Protein AF-A0A3D6EVA1-F1 (afdb_monomer_lite)

pLDDT: mean 91.83, std 7.87, range [43.28, 98.38]

Radius of gyration: 26.98 Å; chains: 1; bounding box: 69×48×62 Å

Sequence (228 aa):
MPATLTPWKIWVDTGGTFTDCIALTPAGEIRRLKILSSSVIKAEVKSVLPGNCLLVAATLHASADIFKNFSLRLAGEEMPLLIESTDPGKGLIYLQSKIPKQIKAGSRIEITSNEEVPVLAARLLTETALDKKFPPIEMKLGSTRGTNALLERKGAATALIITKGFKDLLRIGTQQRPDLFALHIIKEEPLYEAVVEVEERTDANGHVLTPLSQNSLPDLVKKIKAAR

Foldseek 3Di:
DPPPQDFKEKEWEQDDQKIWIWIQHSVRDIDTDIGGQVQKDKWFFQFQDPQQKTATDDQPLAQDWQQAQWWKDFVPDDDTWGWHTDRNVRRMTHTPDHDDPVRGGGTMMITHPPDGNVVSVQCSRQVHHPPDDHTGYDYDYHYCPVVCCVVVLVDDAAEAEEAPPCQCVVVCPPVDDPPPPDPDDDGDDDSHQYYDHFHWDADPVRRTPGDGDPVCVVVVVVRRVVSD

Secondary structure (DSSP, 8-state):
----PPPEEEEEEEETTEEEEEEE-TTS-EEEEEEETTS-EEEEEEEEETTTEEEESS--S-SS---TT-EEEETT---PEEEEEEETTTTEEEESSPPPTT--TT-EEEEE-SS-HHHHHHHHHTT--TTSPPPPEEEEEEESHHHHHHHTT-S---EEEEETT-TTHHHHTT---SSSS-SSPPPPPPS-SEEEEE--EE-TTS-EEEPPPGGGHHHHHHHHHHT-

Structure (mmCIF, N/CA/C/O backbone):
data_AF-A0A3D6EVA1-F1
#
_entry.id   AF-A0A3D6EVA1-F1
#
loop_
_atom_site.group_PDB
_atom_site.id
_atom_site.type_symbol
_atom_site.label_atom_id
_atom_site.label_alt_id
_atom_site.label_comp_id
_atom_site.label_asym_id
_atom_site.label_entity_id
_atom_site.label_seq_id
_atom_site.pdbx_PDB_ins_code
_atom_site.Cartn_x
_atom_site.Cartn_y
_atom_site.Cartn_z
_atom_site.occupancy
_atom_site.B_iso_or_equiv
_atom_site.auth_seq_id
_atom_site.auth_comp_id
_atom_site.auth_asym_id
_atom_site.auth_atom_id
_atom_site.pdbx_PDB_model_num
ATOM 1 N N . MET A 1 1 ? -17.281 20.949 -29.207 1.00 43.28 1 MET A N 1
ATOM 2 C CA . MET A 1 1 ? -17.088 20.406 -27.844 1.00 43.28 1 MET A CA 1
ATOM 3 C C . MET A 1 1 ? -15.845 19.533 -27.882 1.00 43.28 1 MET A C 1
ATOM 5 O O . MET A 1 1 ? -15.771 18.736 -28.811 1.00 43.28 1 MET A O 1
ATOM 9 N N . PRO A 1 2 ? -14.842 19.700 -27.001 1.00 45.22 2 PRO A N 1
ATOM 10 C CA . PRO A 1 2 ? -13.701 18.794 -27.013 1.00 45.22 2 PRO A CA 1
ATOM 11 C C . PRO A 1 2 ? -14.210 17.403 -26.629 1.00 45.22 2 PRO A C 1
ATOM 13 O O . PRO A 1 2 ? -14.963 17.272 -25.663 1.00 45.22 2 PRO A O 1
ATOM 16 N N . ALA A 1 3 ? -13.863 16.387 -27.420 1.00 55.91 3 ALA A N 1
ATOM 17 C CA . ALA A 1 3 ? -14.170 15.004 -27.090 1.00 55.91 3 ALA A CA 1
ATOM 18 C C . ALA A 1 3 ? -13.633 14.734 -25.680 1.00 55.91 3 ALA A C 1
ATOM 20 O O . ALA A 1 3 ? -12.445 14.930 -25.422 1.00 55.91 3 ALA A O 1
ATOM 21 N N . THR A 1 4 ? -14.510 14.359 -24.751 1.00 59.47 4 THR A N 1
ATOM 22 C CA . THR A 1 4 ? -14.104 13.937 -23.412 1.00 59.47 4 THR A CA 1
ATOM 23 C C . THR A 1 4 ? -13.196 12.729 -23.582 1.00 59.47 4 THR A C 1
ATOM 25 O O . THR A 1 4 ? -13.665 11.641 -23.913 1.00 59.47 4 THR A O 1
ATOM 28 N N . LEU A 1 5 ? -11.887 12.947 -23.444 1.00 71.94 5 LEU A N 1
ATOM 29 C CA . LEU A 1 5 ? -10.885 11.892 -23.504 1.00 71.94 5 LEU A CA 1
ATOM 30 C C . LEU A 1 5 ? -11.268 10.831 -22.475 1.00 71.94 5 LEU A C 1
ATOM 32 O O . LEU A 1 5 ? -11.398 11.130 -21.287 1.00 71.94 5 LEU A O 1
ATOM 36 N N . THR A 1 6 ? -11.486 9.607 -22.950 1.00 88.38 6 THR A N 1
ATOM 37 C CA . THR A 1 6 ? -11.770 8.475 -22.068 1.00 88.38 6 THR A CA 1
ATOM 38 C C . THR A 1 6 ? -10.565 8.305 -21.140 1.00 88.38 6 THR A C 1
ATOM 40 O O . THR A 1 6 ? -9.443 8.212 -21.643 1.00 88.38 6 THR A O 1
ATOM 43 N N . PRO A 1 7 ? -10.739 8.333 -19.807 1.00 95.62 7 PRO A N 1
ATOM 44 C CA . PRO A 1 7 ? -9.616 8.199 -18.892 1.00 95.62 7 PRO A CA 1
ATOM 45 C C . PRO A 1 7 ? -9.036 6.785 -18.963 1.00 95.62 7 PRO A C 1
ATOM 47 O O . PRO A 1 7 ? -9.713 5.830 -19.352 1.00 95.62 7 PRO A O 1
ATOM 50 N N . TRP A 1 8 ? -7.791 6.643 -18.521 1.00 97.81 8 TRP A N 1
ATOM 51 C CA . TRP A 1 8 ? -7.249 5.335 -18.174 1.00 97.81 8 TRP A CA 1
ATOM 52 C C . TRP A 1 8 ? -8.095 4.713 -17.068 1.00 97.81 8 TRP A C 1
ATOM 54 O O . TRP A 1 8 ? -8.448 5.400 -16.112 1.00 97.81 8 TRP A O 1
ATOM 64 N N . LYS A 1 9 ? -8.378 3.414 -17.152 1.00 98.31 9 LYS A N 1
ATOM 65 C CA . LYS A 1 9 ? -8.985 2.670 -16.039 1.00 98.31 9 LYS A CA 1
ATOM 66 C C . LYS A 1 9 ? -7.964 1.699 -15.495 1.00 98.31 9 LYS A C 1
ATOM 68 O O . LYS A 1 9 ? -7.491 0.861 -16.253 1.00 98.31 9 LYS A O 1
ATOM 73 N N . ILE A 1 10 ? -7.603 1.821 -14.223 1.00 98.38 10 ILE A N 1
ATOM 74 C CA . ILE A 1 10 ? -6.559 1.005 -13.598 1.00 98.38 10 ILE A CA 1
ATOM 75 C C . ILE A 1 10 ? -7.149 0.271 -12.397 1.00 98.38 10 ILE A C 1
ATOM 77 O O . ILE A 1 10 ? -7.699 0.887 -11.487 1.00 98.38 10 ILE A O 1
ATOM 81 N N . TRP A 1 11 ? -7.005 -1.048 -12.381 1.00 98.31 11 TRP A N 1
ATOM 82 C CA . TRP A 1 11 ? -7.335 -1.905 -11.249 1.00 98.31 11 TRP A CA 1
ATOM 83 C C . TRP A 1 11 ? -6.044 -2.447 -10.657 1.00 98.31 11 TRP A C 1
ATOM 85 O O . TRP A 1 11 ? -5.225 -3.010 -11.384 1.00 98.31 11 TRP A O 1
ATOM 95 N N . VAL A 1 12 ? -5.871 -2.258 -9.354 1.00 97.69 12 VAL A N 1
ATOM 96 C CA . VAL A 1 12 ? -4.689 -2.679 -8.601 1.00 97.69 12 VAL A CA 1
ATOM 97 C C . VAL A 1 12 ? -5.139 -3.572 -7.458 1.00 97.69 12 VAL A C 1
ATOM 99 O O . VAL A 1 12 ? -6.025 -3.182 -6.700 1.00 97.69 12 VAL A O 1
ATOM 102 N N . ASP A 1 13 ? -4.513 -4.734 -7.319 1.00 96.38 13 ASP A N 1
ATOM 103 C CA . ASP A 1 13 ? -4.650 -5.605 -6.156 1.00 96.38 13 ASP A CA 1
ATOM 104 C C . ASP A 1 13 ? -3.288 -5.774 -5.479 1.00 96.38 13 ASP A C 1
ATOM 106 O O . ASP A 1 13 ? -2.369 -6.398 -6.017 1.00 96.38 13 ASP A O 1
ATOM 110 N N . THR A 1 14 ? -3.134 -5.153 -4.311 1.00 93.50 14 THR A N 1
ATOM 111 C CA . THR A 1 14 ? -1.908 -5.200 -3.511 1.00 93.50 14 THR A CA 1
ATOM 112 C C . THR A 1 14 ? -2.081 -6.175 -2.348 1.00 93.50 14 THR A C 1
ATOM 114 O O . THR A 1 14 ? -2.656 -5.821 -1.310 1.00 93.50 14 THR A O 1
ATOM 117 N N . GLY A 1 15 ? -1.505 -7.372 -2.483 1.00 84.56 15 GLY A N 1
ATOM 118 C CA . GLY A 1 15 ? -1.488 -8.410 -1.451 1.00 84.56 15 GLY A CA 1
ATOM 119 C C . GLY A 1 15 ? -0.247 -9.301 -1.544 1.00 84.56 15 GLY A C 1
ATOM 120 O O . GLY A 1 15 ? 0.268 -9.574 -2.621 1.00 84.56 15 GLY A O 1
ATOM 121 N N . GLY A 1 16 ? 0.275 -9.759 -0.405 1.00 86.62 16 GLY A N 1
ATOM 122 C CA . GLY A 1 16 ? 1.466 -10.620 -0.380 1.00 86.62 16 GLY A CA 1
ATOM 123 C C . GLY A 1 16 ? 2.699 -9.988 -1.053 1.00 86.62 16 GLY A C 1
ATOM 124 O O . GLY A 1 16 ? 2.953 -8.791 -0.926 1.00 86.62 16 GLY A O 1
ATOM 125 N N . THR A 1 17 ? 3.492 -10.801 -1.755 1.00 90.88 17 THR A N 1
ATOM 126 C CA . THR A 1 17 ? 4.777 -10.389 -2.356 1.00 90.88 17 THR A CA 1
ATOM 127 C C . THR A 1 17 ? 4.632 -9.545 -3.627 1.00 90.88 17 THR A C 1
ATOM 129 O O . THR A 1 17 ? 5.519 -8.743 -3.927 1.00 90.88 17 THR A O 1
ATOM 132 N N . PHE A 1 18 ? 3.540 -9.707 -4.376 1.00 94.06 18 PHE A N 1
ATOM 133 C CA . PHE A 1 18 ? 3.343 -9.068 -5.677 1.00 94.06 18 PHE A CA 1
ATOM 134 C C . PHE A 1 18 ? 2.054 -8.258 -5.714 1.00 94.06 18 PHE A C 1
ATOM 136 O O . PHE A 1 18 ? 1.062 -8.620 -5.101 1.00 94.06 18 PHE A O 1
ATOM 143 N N . THR A 1 19 ? 2.073 -7.176 -6.475 1.00 95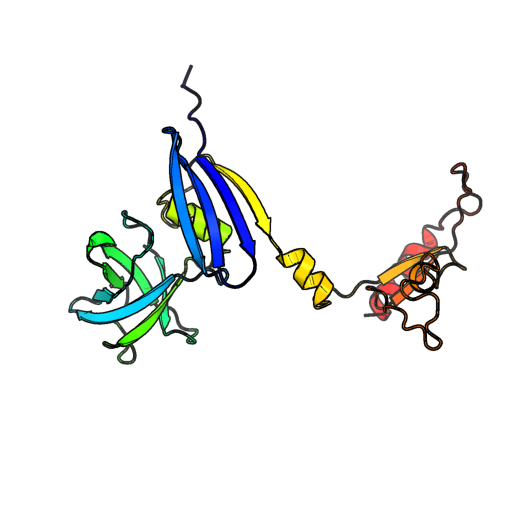.62 19 THR A N 1
ATOM 144 C CA . THR A 1 19 ? 0.894 -6.388 -6.805 1.00 95.62 19 THR A CA 1
ATOM 145 C C . THR A 1 19 ? 0.517 -6.672 -8.250 1.00 95.62 19 THR A C 1
ATOM 147 O O . THR A 1 19 ? 1.351 -6.540 -9.154 1.00 95.62 19 THR A O 1
ATOM 150 N N . ASP A 1 20 ? -0.729 -7.088 -8.447 1.00 96.62 20 ASP A N 1
ATOM 151 C CA . ASP A 1 20 ? -1.306 -7.383 -9.750 1.00 96.62 20 ASP A CA 1
ATOM 152 C C . ASP A 1 20 ? -2.085 -6.169 -10.253 1.00 96.62 20 ASP A C 1
ATOM 154 O O . ASP A 1 20 ? -2.927 -5.608 -9.551 1.00 96.62 20 ASP A O 1
ATOM 158 N N . CYS A 1 21 ? -1.797 -5.757 -11.485 1.00 97.44 21 CYS A N 1
ATOM 159 C CA . CYS A 1 21 ? -2.394 -4.578 -12.087 1.00 97.44 21 CYS A CA 1
ATOM 160 C C . CYS A 1 21 ? -2.927 -4.885 -13.485 1.00 97.44 21 CYS A C 1
ATOM 162 O O . CYS A 1 21 ? -2.250 -5.492 -14.323 1.00 97.44 21 CYS A O 1
ATOM 164 N N . ILE A 1 22 ? -4.126 -4.385 -13.765 1.00 97.88 22 ILE A N 1
ATOM 165 C CA . ILE A 1 22 ? -4.736 -4.384 -15.094 1.00 97.88 22 ILE A CA 1
ATOM 166 C C . ILE A 1 22 ? -5.108 -2.944 -15.422 1.00 97.88 22 ILE A C 1
ATOM 168 O O . ILE A 1 22 ? -5.679 -2.246 -14.587 1.00 97.88 22 ILE A O 1
ATOM 172 N N . ALA A 1 23 ? -4.807 -2.502 -16.638 1.00 97.88 23 ALA A N 1
ATOM 173 C CA . ALA A 1 23 ? -5.235 -1.208 -17.138 1.00 97.88 23 ALA A CA 1
ATOM 174 C C . ALA A 1 23 ? -5.961 -1.335 -18.474 1.00 97.88 23 ALA A C 1
ATOM 176 O O . ALA A 1 23 ? -5.555 -2.119 -19.329 1.00 97.88 23 ALA A O 1
ATOM 177 N N . LEU A 1 24 ? -6.998 -0.524 -18.657 1.00 98.06 24 LEU A N 1
ATOM 178 C CA . LEU A 1 24 ? -7.597 -0.229 -19.951 1.00 98.06 24 LEU A CA 1
ATOM 179 C C . LEU A 1 24 ? -7.102 1.150 -20.397 1.00 98.06 24 LEU A C 1
ATOM 181 O O . LEU A 1 24 ? -7.298 2.140 -19.684 1.00 98.06 24 LEU A O 1
ATOM 185 N N . THR A 1 25 ? -6.446 1.211 -21.554 1.00 96.56 25 THR A N 1
ATOM 186 C CA . THR A 1 25 ? -5.985 2.473 -22.138 1.00 96.56 25 THR A CA 1
ATOM 187 C C . THR A 1 25 ? -7.177 3.288 -22.664 1.00 96.56 25 THR A C 1
ATOM 189 O O . THR A 1 25 ? -8.234 2.721 -22.956 1.00 96.56 25 THR A O 1
ATOM 192 N N . PRO A 1 26 ? -7.020 4.606 -22.880 1.00 95.31 26 PRO A N 1
ATOM 193 C CA . PRO A 1 26 ? -8.017 5.429 -23.571 1.00 95.31 26 PRO A CA 1
ATOM 194 C C . PRO A 1 26 ? -8.398 4.917 -24.968 1.00 95.31 26 PRO A C 1
ATOM 196 O O . PRO A 1 26 ? -9.491 5.209 -25.445 1.00 95.31 26 PRO A O 1
ATOM 199 N N . ALA A 1 27 ? -7.506 4.159 -25.618 1.00 94.31 27 ALA A N 1
ATOM 200 C CA . ALA A 1 27 ? -7.732 3.540 -26.923 1.00 94.31 27 ALA A CA 1
ATOM 201 C C . ALA A 1 27 ? -8.459 2.180 -26.838 1.00 94.31 27 ALA A C 1
ATOM 203 O O . ALA A 1 27 ? -8.738 1.573 -27.867 1.00 94.31 27 ALA A O 1
ATOM 204 N N . GLY A 1 28 ? -8.776 1.696 -25.630 1.00 94.44 28 GLY A N 1
ATOM 205 C CA . GLY A 1 28 ? -9.466 0.422 -25.410 1.00 94.44 28 GLY A CA 1
ATOM 206 C C . GLY A 1 28 ? -8.548 -0.803 -25.342 1.00 94.44 28 GLY A C 1
ATOM 207 O O . GLY A 1 28 ? -9.038 -1.930 -25.321 1.00 94.44 28 GLY A O 1
ATOM 208 N N . GLU A 1 29 ? -7.230 -0.613 -25.279 1.00 96.38 29 GLU A N 1
ATOM 209 C CA . GLU A 1 29 ? -6.266 -1.711 -25.159 1.00 96.38 29 GLU A CA 1
ATOM 210 C C . GLU A 1 29 ? -6.088 -2.141 -23.701 1.00 96.38 29 GLU A C 1
ATOM 212 O O . GLU A 1 29 ? -6.107 -1.312 -22.791 1.00 96.38 29 GLU A O 1
ATOM 217 N N . ILE A 1 30 ? -5.854 -3.434 -23.466 1.00 97.25 30 ILE A N 1
ATOM 218 C CA . ILE A 1 30 ? -5.575 -3.955 -22.124 1.00 97.25 30 ILE A CA 1
ATOM 219 C C . ILE A 1 30 ? -4.064 -4.056 -21.913 1.00 97.25 30 ILE A C 1
ATOM 221 O O . ILE A 1 30 ? -3.375 -4.769 -22.641 1.00 97.25 30 ILE A O 1
ATOM 225 N N . ARG A 1 31 ? -3.560 -3.416 -20.855 1.00 96.75 31 ARG A N 1
ATOM 226 C CA . ARG A 1 31 ? -2.196 -3.595 -20.340 1.00 96.75 31 ARG A CA 1
ATOM 227 C C . ARG A 1 31 ? -2.237 -4.356 -19.018 1.00 96.75 31 ARG A C 1
ATOM 229 O O . ARG A 1 31 ? -3.138 -4.161 -18.205 1.00 96.75 31 ARG A O 1
ATOM 236 N N . ARG A 1 32 ? -1.261 -5.236 -18.801 1.00 96.44 32 ARG A N 1
ATOM 237 C CA . ARG A 1 32 ? -1.111 -6.012 -17.563 1.00 96.44 32 ARG A CA 1
ATOM 238 C C . ARG A 1 32 ? 0.274 -5.783 -16.996 1.00 96.44 32 ARG A C 1
ATOM 240 O O . ARG A 1 32 ? 1.245 -5.730 -17.746 1.00 96.44 32 ARG A O 1
ATOM 247 N N . LEU A 1 33 ? 0.353 -5.677 -15.680 1.00 96.12 33 LEU A N 1
ATOM 248 C CA . LEU A 1 33 ? 1.601 -5.464 -14.972 1.00 96.12 33 LEU A CA 1
ATOM 249 C C . LEU A 1 33 ? 1.569 -6.244 -13.660 1.00 96.12 33 LEU A C 1
ATOM 251 O O . LEU A 1 33 ? 0.591 -6.176 -12.924 1.00 96.12 33 LEU A O 1
ATOM 255 N N . LYS A 1 34 ? 2.649 -6.968 -13.371 1.00 94.56 34 LYS A N 1
ATOM 256 C CA . LYS A 1 34 ? 2.879 -7.613 -12.078 1.00 94.56 34 LYS A CA 1
ATOM 257 C C . LYS A 1 34 ? 4.214 -7.119 -11.546 1.00 94.56 34 LYS A C 1
ATOM 259 O O . LYS A 1 34 ? 5.236 -7.319 -12.199 1.00 94.56 34 LYS A O 1
ATOM 264 N N . ILE A 1 35 ? 4.195 -6.452 -10.398 1.00 94.69 35 ILE A N 1
ATOM 265 C CA . ILE A 1 35 ? 5.386 -5.860 -9.765 1.00 94.69 35 ILE A CA 1
ATOM 266 C C . ILE A 1 35 ? 5.460 -6.246 -8.292 1.00 94.69 35 ILE A C 1
ATOM 268 O O . ILE A 1 35 ? 4.510 -6.788 -7.739 1.00 94.69 35 ILE A O 1
ATOM 272 N N . LEU A 1 36 ? 6.600 -6.006 -7.646 1.00 94.81 36 LEU A N 1
ATOM 273 C CA . LEU A 1 36 ? 6.764 -6.300 -6.223 1.00 94.81 36 LEU A CA 1
ATOM 274 C C . LEU A 1 36 ? 5.950 -5.326 -5.367 1.00 94.81 36 LEU A C 1
ATOM 276 O O . LEU A 1 36 ? 6.039 -4.113 -5.552 1.00 94.81 36 LEU A O 1
ATOM 280 N N . SER A 1 37 ? 5.243 -5.850 -4.363 1.00 94.62 37 SER A N 1
ATOM 281 C CA . SER A 1 37 ? 4.473 -5.043 -3.401 1.00 94.62 37 SER A CA 1
ATOM 282 C C . SER A 1 37 ? 5.347 -4.103 -2.564 1.00 94.62 37 SER A C 1
ATOM 284 O O . SER A 1 37 ? 4.847 -3.139 -1.997 1.00 94.62 37 SER A O 1
ATOM 286 N N . SER A 1 38 ? 6.661 -4.342 -2.521 1.00 93.81 38 SER A N 1
ATOM 287 C CA . SER A 1 38 ? 7.650 -3.470 -1.878 1.00 93.81 38 SER A CA 1
ATOM 288 C C . SER A 1 38 ? 8.004 -2.214 -2.692 1.00 93.81 38 SER A C 1
ATOM 290 O O . SER A 1 38 ? 8.930 -1.505 -2.317 1.00 93.81 38 SER A O 1
ATOM 292 N N . SER A 1 39 ? 7.310 -1.948 -3.805 1.00 95.19 39 SER A N 1
ATOM 293 C CA . SER A 1 39 ? 7.506 -0.766 -4.662 1.00 95.19 39 SER A CA 1
ATOM 294 C C . SER A 1 39 ? 8.942 -0.584 -5.181 1.00 95.19 39 SER A C 1
ATOM 296 O O . SER A 1 39 ? 9.499 0.516 -5.234 1.00 95.19 39 SER A O 1
ATOM 298 N N . VAL A 1 40 ? 9.566 -1.699 -5.568 1.00 94.38 40 VAL A N 1
ATOM 299 C CA . VAL A 1 40 ? 10.887 -1.718 -6.209 1.00 94.38 40 VAL A CA 1
ATOM 300 C C . VAL A 1 40 ? 10.857 -2.590 -7.458 1.00 94.38 40 VAL A C 1
ATOM 30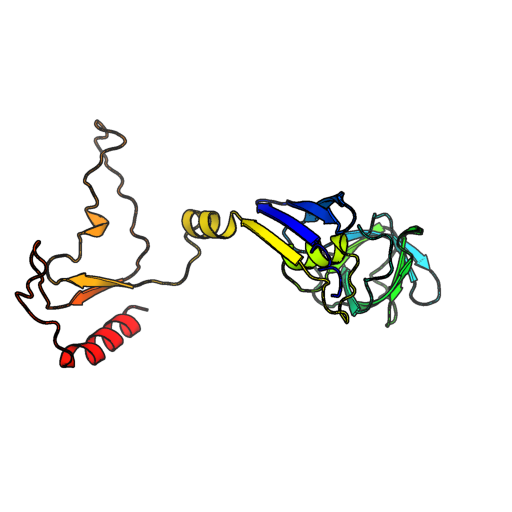2 O O . VAL A 1 40 ? 10.208 -3.637 -7.492 1.00 94.38 40 VAL A O 1
ATOM 305 N N . ILE A 1 41 ? 11.612 -2.184 -8.471 1.00 94.62 41 ILE A N 1
ATOM 306 C CA . ILE A 1 41 ? 11.951 -2.997 -9.638 1.00 94.62 41 ILE A CA 1
ATOM 307 C C . ILE A 1 41 ? 13.335 -3.582 -9.375 1.00 94.62 41 ILE A C 1
ATOM 309 O O . ILE A 1 41 ? 14.280 -2.846 -9.090 1.00 94.62 41 ILE A O 1
ATOM 313 N N . LYS A 1 42 ? 13.461 -4.908 -9.439 1.00 93.94 42 LYS A N 1
ATOM 314 C CA . LYS A 1 42 ? 14.738 -5.597 -9.227 1.00 93.94 42 LYS A CA 1
ATOM 315 C C . LYS A 1 42 ? 15.394 -5.910 -10.559 1.00 93.94 42 LYS A C 1
ATOM 317 O O . LYS A 1 42 ? 14.734 -6.391 -11.476 1.00 93.94 42 LYS A O 1
ATOM 322 N N . ALA A 1 43 ? 16.698 -5.682 -10.632 1.00 93.69 43 ALA A N 1
ATOM 323 C CA . ALA A 1 43 ? 17.497 -6.033 -11.793 1.00 93.69 43 ALA A CA 1
ATOM 324 C C . ALA A 1 43 ? 18.877 -6.548 -11.377 1.00 93.69 43 ALA A C 1
ATOM 326 O O . ALA A 1 43 ? 19.388 -6.218 -10.307 1.00 93.69 43 ALA A O 1
ATOM 327 N N . GLU A 1 44 ? 19.484 -7.367 -12.228 1.00 95.56 44 GLU A N 1
ATOM 328 C CA . GLU A 1 44 ? 20.875 -7.789 -12.079 1.00 95.56 44 GLU A CA 1
ATOM 329 C C . GLU A 1 44 ? 21.750 -7.018 -13.066 1.00 95.56 44 GLU A C 1
ATOM 331 O O . GLU A 1 44 ? 21.404 -6.884 -14.239 1.00 95.56 44 GLU A O 1
ATOM 336 N N . VAL A 1 45 ? 22.886 -6.507 -12.606 1.00 96.94 45 VAL A N 1
ATOM 337 C CA . VAL A 1 45 ? 23.862 -5.825 -13.458 1.00 96.94 45 VAL A CA 1
ATOM 338 C C . VAL A 1 45 ? 24.643 -6.868 -14.255 1.00 96.94 45 VAL A C 1
ATOM 340 O O . VAL A 1 45 ? 25.357 -7.682 -13.681 1.00 96.94 45 VAL A O 1
ATOM 343 N N . LYS A 1 46 ? 24.563 -6.820 -15.587 1.00 97.31 46 LYS A N 1
ATOM 344 C CA . LYS A 1 46 ? 25.387 -7.653 -16.480 1.00 97.31 46 LYS A CA 1
ATOM 345 C C . LYS A 1 46 ? 26.794 -7.095 -16.625 1.00 97.31 46 LYS A C 1
ATOM 347 O O . LYS A 1 46 ? 27.768 -7.837 -16.564 1.00 97.31 46 LYS A O 1
ATOM 352 N N . SER A 1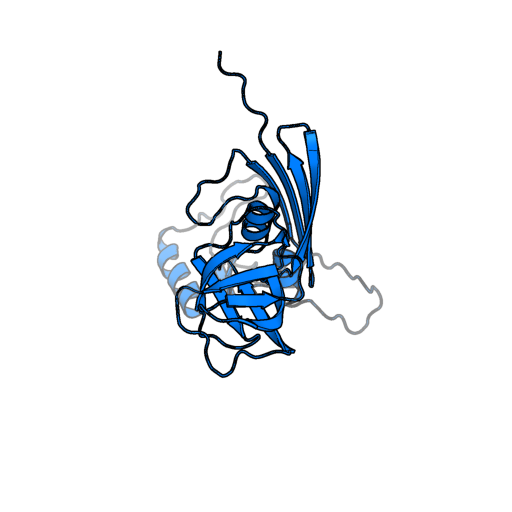 47 ? 26.903 -5.786 -16.824 1.00 96.75 47 SER A N 1
ATOM 353 C CA . SER A 1 47 ? 28.187 -5.108 -16.982 1.00 96.75 47 SER A CA 1
ATOM 354 C C . SER A 1 47 ? 28.074 -3.630 -16.644 1.00 96.75 47 SER A C 1
ATOM 356 O O . SER A 1 47 ? 27.037 -3.005 -16.869 1.00 96.75 47 SER A O 1
ATOM 358 N N . VAL A 1 48 ? 29.178 -3.069 -16.160 1.00 96.69 48 VAL A N 1
ATOM 359 C CA . VAL A 1 48 ? 29.360 -1.625 -16.007 1.00 96.69 48 VAL A CA 1
ATOM 360 C C . VAL A 1 48 ? 30.069 -1.112 -17.254 1.00 96.69 48 VAL A C 1
ATOM 362 O O . VAL A 1 48 ? 31.154 -1.586 -17.588 1.00 96.69 48 VAL A O 1
ATOM 365 N N . LEU A 1 49 ? 29.438 -0.181 -17.958 1.00 96.25 49 LEU A N 1
ATOM 366 C CA . LEU A 1 49 ? 29.925 0.409 -19.199 1.00 96.25 49 LEU A CA 1
ATOM 367 C C . LEU A 1 49 ? 30.506 1.815 -18.938 1.00 96.25 49 LEU A C 1
ATOM 369 O O . LEU A 1 49 ? 30.192 2.439 -17.918 1.00 96.25 49 LEU A O 1
ATOM 373 N N . PRO A 1 50 ? 31.351 2.345 -19.843 1.00 93.88 50 PRO A N 1
ATOM 374 C CA . PRO A 1 50 ? 31.815 3.730 -19.764 1.00 93.88 50 PRO A CA 1
ATOM 375 C C . PRO A 1 50 ? 30.654 4.737 -19.712 1.00 93.88 50 PRO A C 1
ATOM 377 O O . PRO A 1 50 ? 29.575 4.476 -20.239 1.00 93.88 50 PRO A O 1
ATOM 380 N N . GLY A 1 51 ? 30.885 5.903 -19.098 1.00 92.81 51 GLY A N 1
ATOM 381 C CA . GLY A 1 51 ? 29.883 6.976 -19.027 1.00 92.81 51 GLY A CA 1
ATOM 382 C C . GLY A 1 51 ? 28.765 6.737 -18.006 1.00 92.81 51 GLY A C 1
ATOM 383 O O . GLY A 1 51 ? 27.618 7.056 -18.285 1.00 92.81 51 GLY A O 1
ATOM 384 N N . ASN A 1 52 ? 29.089 6.161 -16.839 1.00 96.19 52 ASN A N 1
ATOM 385 C CA . ASN A 1 52 ? 28.132 5.869 -15.757 1.00 96.19 52 ASN A CA 1
ATOM 386 C C . ASN A 1 52 ? 26.916 5.049 -16.216 1.00 96.19 52 ASN A C 1
ATOM 388 O O . ASN A 1 52 ? 25.793 5.271 -15.765 1.00 96.19 52 ASN A O 1
ATOM 392 N N . CYS A 1 53 ? 27.153 4.088 -17.106 1.00 97.12 53 CYS A N 1
ATOM 393 C CA . CYS A 1 53 ? 26.108 3.281 -17.707 1.00 97.12 53 CYS A CA 1
ATOM 394 C C . CYS A 1 53 ? 26.141 1.845 -17.162 1.00 97.12 53 CYS A C 1
ATOM 396 O O . CYS A 1 53 ? 27.199 1.226 -17.044 1.00 97.12 53 CYS A O 1
ATOM 398 N N . LEU A 1 54 ? 24.972 1.304 -16.835 1.00 97.06 54 LEU A N 1
ATOM 399 C CA . LEU A 1 54 ? 24.771 -0.085 -16.441 1.00 97.06 54 LEU A CA 1
ATOM 400 C C . LEU A 1 54 ? 23.989 -0.810 -17.533 1.00 97.06 54 LEU A C 1
ATOM 402 O O . LEU A 1 54 ? 22.930 -0.345 -17.948 1.00 97.06 54 LEU A O 1
ATOM 406 N N . LEU A 1 55 ? 24.476 -1.980 -17.943 1.00 96.88 55 LEU A N 1
ATOM 407 C CA . LEU A 1 55 ? 23.679 -2.953 -18.686 1.00 96.88 55 LEU A CA 1
ATOM 408 C C . LEU A 1 55 ? 23.041 -3.916 -17.685 1.00 96.88 55 LEU A C 1
ATOM 410 O O . LEU A 1 55 ? 23.758 -4.515 -16.881 1.00 96.88 55 LEU A O 1
ATOM 414 N N . VAL A 1 56 ? 21.724 -4.105 -17.747 1.00 95.88 56 VAL A N 1
ATOM 415 C CA . VAL A 1 56 ? 20.983 -4.932 -16.785 1.00 95.88 56 VAL A CA 1
ATOM 416 C C . VAL A 1 56 ? 20.249 -6.111 -17.427 1.00 95.88 56 VAL A C 1
ATOM 418 O O . VAL A 1 56 ? 19.854 -6.088 -18.591 1.00 95.88 56 VAL A O 1
ATOM 421 N N . ALA A 1 57 ? 20.067 -7.177 -16.651 1.00 86.94 57 ALA A N 1
ATOM 422 C CA . ALA A 1 57 ? 19.293 -8.365 -16.987 1.00 86.94 57 ALA A CA 1
ATOM 423 C C . ALA A 1 57 ? 17.865 -8.262 -16.428 1.00 86.94 57 ALA A C 1
ATOM 425 O O . ALA A 1 57 ? 17.484 -9.037 -15.555 1.00 86.94 57 ALA A O 1
ATOM 426 N N . ALA A 1 58 ? 17.080 -7.282 -16.879 1.00 71.62 58 ALA A N 1
ATOM 427 C CA . ALA A 1 58 ? 15.693 -7.140 -16.440 1.00 71.62 58 ALA A CA 1
ATOM 428 C C . ALA A 1 58 ? 14.824 -6.413 -17.466 1.00 71.62 58 ALA A C 1
ATOM 430 O O . ALA A 1 58 ? 15.304 -5.578 -18.229 1.00 71.62 58 ALA A O 1
ATOM 431 N N . THR A 1 59 ? 13.524 -6.708 -17.434 1.00 77.62 59 THR A N 1
ATOM 432 C CA . THR A 1 59 ? 12.505 -5.865 -18.064 1.00 77.62 59 THR A CA 1
ATOM 433 C C . THR A 1 59 ? 12.201 -4.721 -17.104 1.00 77.62 59 THR A C 1
ATOM 435 O O . THR A 1 59 ? 11.756 -4.969 -15.989 1.00 77.62 59 THR A O 1
ATOM 438 N N . LEU A 1 60 ? 12.418 -3.472 -17.519 1.00 85.19 60 LEU A N 1
ATOM 439 C CA . LEU A 1 60 ? 12.087 -2.300 -16.693 1.00 85.19 60 LEU A CA 1
ATOM 440 C C . LEU A 1 60 ? 10.572 -2.035 -16.604 1.00 85.19 60 LEU A C 1
ATOM 442 O O . LEU A 1 60 ? 10.151 -1.075 -15.976 1.00 85.19 60 LEU A O 1
ATOM 446 N N . HIS A 1 61 ? 9.744 -2.890 -17.209 1.00 87.62 61 HIS A N 1
ATOM 447 C CA . HIS A 1 61 ? 8.280 -2.784 -17.254 1.00 87.62 61 HIS A CA 1
ATOM 448 C C . HIS A 1 61 ? 7.740 -1.510 -17.928 1.00 87.62 61 HIS A C 1
ATOM 450 O O . HIS A 1 61 ? 6.560 -1.201 -17.789 1.00 87.62 61 HIS A O 1
ATOM 456 N N . ALA A 1 62 ? 8.579 -0.811 -18.688 1.00 88.31 62 ALA A N 1
ATOM 457 C CA . ALA A 1 62 ? 8.204 0.307 -19.542 1.00 88.31 62 ALA A CA 1
ATOM 458 C C . ALA A 1 62 ? 8.970 0.214 -20.866 1.00 88.31 62 ALA A C 1
ATOM 460 O O . ALA A 1 62 ? 10.077 -0.327 -20.910 1.00 88.31 62 ALA A O 1
ATOM 461 N N . SER A 1 63 ? 8.372 0.729 -21.936 1.00 89.69 63 SER A N 1
ATOM 462 C CA . SER A 1 63 ? 9.011 0.860 -23.248 1.00 89.69 63 SER A CA 1
ATOM 463 C C . SER A 1 63 ? 9.616 2.250 -23.464 1.00 89.69 63 SER A C 1
ATOM 465 O O . SER A 1 63 ? 10.569 2.391 -24.229 1.00 89.69 63 SER A O 1
ATOM 467 N N . ALA A 1 64 ? 9.112 3.258 -22.747 1.00 92.06 64 ALA A N 1
ATOM 468 C CA . ALA A 1 64 ? 9.612 4.627 -22.764 1.00 92.06 64 ALA A CA 1
ATOM 469 C C . ALA A 1 64 ? 10.595 4.923 -21.616 1.00 92.06 64 ALA A C 1
ATOM 471 O O . ALA A 1 64 ? 10.545 4.305 -20.548 1.00 92.06 64 ALA A O 1
ATOM 472 N N . ASP A 1 65 ? 11.454 5.925 -21.818 1.00 94.81 65 ASP A N 1
ATOM 473 C CA . ASP A 1 65 ? 12.354 6.433 -20.780 1.00 94.81 65 ASP A CA 1
ATOM 474 C C . ASP A 1 65 ? 11.600 7.315 -19.774 1.00 94.81 65 ASP A C 1
ATOM 476 O O . ASP A 1 65 ? 11.454 8.526 -19.947 1.00 94.81 65 ASP A O 1
ATOM 480 N N . ILE A 1 66 ? 11.091 6.683 -18.717 1.00 96.44 66 ILE A N 1
ATOM 481 C CA . ILE A 1 66 ? 10.337 7.355 -17.647 1.00 96.44 66 ILE A CA 1
ATOM 482 C C . ILE A 1 66 ? 11.120 7.453 -16.334 1.00 96.44 66 ILE A C 1
ATOM 484 O O . ILE A 1 66 ? 10.623 8.018 -15.359 1.00 96.44 66 ILE A O 1
ATOM 488 N N . PHE A 1 67 ? 12.324 6.877 -16.291 1.00 96.94 67 PHE A N 1
ATOM 489 C CA . PHE A 1 67 ? 13.052 6.583 -15.054 1.00 96.94 67 PHE A CA 1
ATOM 490 C C . PHE A 1 67 ? 13.956 7.718 -14.588 1.00 96.94 67 PHE A C 1
ATOM 492 O O . PHE A 1 67 ? 14.624 7.586 -13.565 1.00 96.94 67 PHE A O 1
ATOM 499 N N . LYS A 1 68 ? 13.990 8.846 -15.298 1.00 97.00 68 LYS A N 1
ATOM 500 C CA . LYS A 1 68 ? 14.742 10.018 -14.855 1.00 97.00 68 LYS A CA 1
ATOM 501 C C . LYS A 1 68 ? 14.358 10.391 -13.418 1.00 97.00 68 LYS A C 1
ATOM 503 O O . LYS A 1 68 ? 13.179 10.524 -13.095 1.00 97.00 68 LYS A O 1
ATOM 508 N N . ASN A 1 69 ? 15.371 10.578 -12.573 1.00 97.06 69 ASN A N 1
ATOM 509 C CA . ASN A 1 69 ? 15.287 10.835 -11.130 1.00 97.06 69 ASN A CA 1
ATOM 510 C C . ASN A 1 69 ? 14.744 9.683 -10.268 1.00 97.06 69 ASN A C 1
ATOM 512 O O . ASN A 1 69 ? 14.576 9.869 -9.062 1.00 97.06 69 ASN A O 1
ATOM 516 N N . PHE A 1 70 ? 14.516 8.490 -10.824 1.00 97.31 70 PHE A N 1
ATOM 517 C CA . PHE A 1 70 ? 14.316 7.310 -9.985 1.00 97.31 70 PHE A CA 1
ATOM 518 C C . PHE A 1 70 ? 15.595 7.025 -9.197 1.00 97.31 70 PHE A C 1
ATOM 520 O O . PHE A 1 70 ? 16.714 7.263 -9.663 1.00 97.31 70 PHE A O 1
ATOM 527 N N . SER A 1 71 ? 15.409 6.499 -7.992 1.00 96.69 71 SER A N 1
ATOM 528 C CA . SER A 1 71 ? 16.492 6.054 -7.126 1.00 96.69 71 SER A CA 1
ATOM 529 C C . SER A 1 71 ? 16.900 4.632 -7.493 1.00 96.69 71 SER A C 1
ATOM 531 O O . SER A 1 71 ? 16.048 3.754 -7.611 1.00 96.69 71 SER A O 1
ATOM 533 N N . LEU A 1 72 ? 18.201 4.402 -7.634 1.00 96.19 72 LEU A N 1
ATOM 534 C CA . LEU A 1 72 ? 18.822 3.099 -7.837 1.00 96.19 72 LEU A CA 1
ATOM 535 C C . LEU A 1 72 ? 19.778 2.813 -6.684 1.00 96.19 72 LEU A C 1
ATOM 537 O O . LEU A 1 72 ? 20.612 3.646 -6.349 1.00 96.19 72 LEU A O 1
ATOM 541 N N . ARG A 1 73 ? 19.708 1.621 -6.101 1.00 94.75 73 ARG A N 1
ATOM 542 C CA . ARG A 1 73 ? 20.590 1.204 -5.000 1.00 94.75 73 ARG A CA 1
ATOM 543 C C . ARG A 1 73 ? 20.974 -0.263 -5.123 1.00 94.75 73 ARG A C 1
ATOM 545 O O . ARG A 1 73 ? 20.279 -1.028 -5.792 1.00 94.75 73 ARG A O 1
ATOM 552 N N . LEU A 1 74 ? 22.058 -0.669 -4.466 1.00 92.38 74 LEU A N 1
ATOM 553 C CA . LEU A 1 74 ? 22.307 -2.090 -4.223 1.00 92.38 74 LEU A CA 1
ATOM 554 C C . LEU A 1 74 ? 21.226 -2.635 -3.286 1.00 92.38 74 LEU A C 1
ATOM 556 O O . LEU A 1 74 ? 20.772 -1.942 -2.377 1.00 92.38 74 LEU A O 1
ATOM 560 N N . ALA A 1 75 ? 20.787 -3.871 -3.519 1.00 83.69 75 ALA A N 1
ATOM 561 C CA . ALA A 1 75 ? 19.759 -4.484 -2.686 1.00 83.69 75 ALA A CA 1
ATOM 562 C C . ALA A 1 75 ? 20.211 -4.536 -1.213 1.00 83.69 75 ALA A C 1
ATOM 564 O O . ALA A 1 75 ? 21.209 -5.180 -0.896 1.00 83.69 75 ALA A O 1
ATOM 565 N N . GLY A 1 76 ? 19.461 -3.873 -0.326 1.00 78.19 76 GLY A N 1
ATOM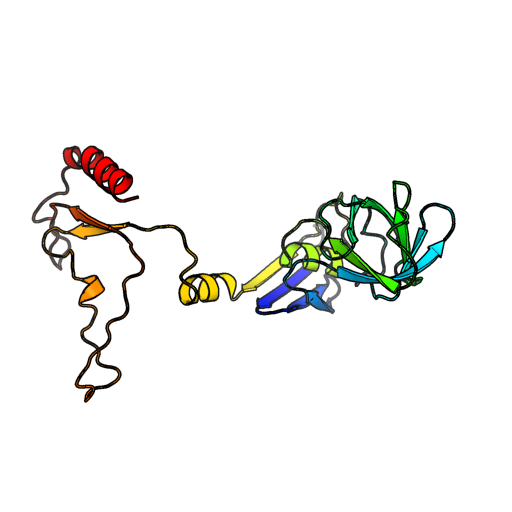 566 C CA . GLY A 1 76 ? 19.764 -3.778 1.107 1.00 78.19 76 GLY A CA 1
ATOM 567 C C . GLY A 1 76 ? 20.624 -2.580 1.528 1.00 78.19 76 GLY A C 1
ATOM 568 O O . GLY A 1 76 ? 20.856 -2.417 2.721 1.00 78.19 76 GLY A O 1
ATOM 569 N N . GLU A 1 77 ? 21.070 -1.733 0.597 1.00 84.69 77 GLU A N 1
ATOM 570 C CA . GLU A 1 77 ? 21.775 -0.487 0.923 1.00 84.69 77 GLU A CA 1
ATOM 571 C C . GLU A 1 77 ? 20.825 0.715 0.943 1.00 84.69 77 GLU A C 1
ATOM 573 O O . GLU A 1 77 ? 19.859 0.771 0.184 1.00 84.69 77 GLU A O 1
ATOM 578 N N . GLU A 1 78 ? 21.109 1.705 1.793 1.00 79.12 78 GLU A N 1
ATOM 579 C CA . GLU A 1 78 ? 20.262 2.898 1.931 1.00 79.12 78 GLU A CA 1
ATOM 580 C C . GLU A 1 78 ? 20.654 4.047 1.001 1.00 79.12 78 GLU A C 1
ATOM 582 O O . GLU A 1 78 ? 19.808 4.881 0.701 1.00 79.12 78 GLU A O 1
ATOM 587 N N . MET A 1 79 ? 21.904 4.105 0.530 1.00 82.06 79 MET A N 1
ATOM 588 C CA . MET A 1 79 ? 22.415 5.233 -0.255 1.00 82.06 79 MET A CA 1
ATOM 589 C C . MET A 1 79 ? 22.018 5.100 -1.737 1.00 82.06 79 MET A C 1
ATOM 591 O O . MET A 1 79 ? 22.574 4.243 -2.430 1.00 82.06 79 MET A O 1
ATOM 595 N N . PRO A 1 80 ? 21.090 5.927 -2.260 1.00 88.94 80 PRO A N 1
ATOM 596 C CA . PRO A 1 80 ? 20.640 5.796 -3.634 1.00 88.94 80 PRO A CA 1
ATOM 597 C C . PRO A 1 80 ? 21.490 6.641 -4.590 1.00 88.94 80 PRO A C 1
ATOM 599 O O . PRO A 1 80 ? 21.948 7.739 -4.276 1.00 88.94 80 PRO A O 1
ATOM 602 N N . LEU A 1 81 ? 21.641 6.138 -5.806 1.00 95.25 81 LEU A N 1
ATOM 603 C CA . LEU A 1 81 ? 22.093 6.860 -6.987 1.00 95.25 81 LEU A CA 1
ATOM 604 C C . LEU A 1 81 ? 20.860 7.320 -7.770 1.00 95.25 81 LEU A C 1
ATOM 606 O O . LEU A 1 81 ? 19.832 6.647 -7.756 1.00 95.25 81 LEU A O 1
ATOM 610 N N . LEU A 1 82 ? 20.954 8.443 -8.477 1.00 97.50 82 LEU A N 1
ATOM 611 C CA . LEU A 1 82 ? 19.855 8.927 -9.312 1.00 97.50 82 LEU A CA 1
ATOM 612 C C . LEU A 1 82 ? 20.059 8.521 -10.767 1.00 97.50 82 LEU A C 1
ATOM 614 O O . LEU A 1 82 ? 21.148 8.681 -11.326 1.00 97.50 82 LEU A O 1
ATOM 618 N N . ILE A 1 83 ? 18.988 8.032 -11.383 1.00 97.69 83 ILE A N 1
ATOM 619 C CA . ILE A 1 83 ? 18.953 7.719 -12.809 1.00 97.69 83 ILE A CA 1
ATOM 620 C C . ILE A 1 83 ? 18.851 9.026 -13.607 1.00 97.69 83 ILE A C 1
ATOM 622 O O . ILE A 1 83 ? 18.029 9.900 -13.320 1.00 97.69 83 ILE A O 1
ATOM 626 N N . GLU A 1 84 ? 19.711 9.178 -14.608 1.00 97.69 84 GLU A N 1
ATOM 627 C CA . GLU A 1 84 ? 19.676 10.278 -15.572 1.00 97.69 84 GLU A CA 1
ATOM 628 C C . GLU A 1 84 ? 18.696 9.975 -16.707 1.00 97.69 84 GLU A C 1
ATOM 630 O O . GLU A 1 84 ? 17.831 10.798 -17.015 1.00 97.69 84 GLU A O 1
ATOM 635 N N . SER A 1 85 ? 18.824 8.784 -17.290 1.00 96.75 85 SER A N 1
ATOM 636 C CA . SER A 1 85 ? 18.026 8.291 -18.412 1.00 96.75 85 SER A CA 1
ATOM 637 C C . SER A 1 85 ? 18.157 6.773 -18.543 1.00 96.75 85 SER A C 1
ATOM 639 O O . SER A 1 85 ? 19.007 6.135 -17.907 1.00 96.75 85 SER A O 1
ATOM 641 N N . THR A 1 86 ? 17.314 6.175 -19.379 1.00 95.88 86 THR A N 1
ATOM 642 C CA . THR A 1 86 ? 17.331 4.740 -19.679 1.00 95.88 86 THR A CA 1
ATOM 643 C C . THR A 1 86 ? 17.063 4.466 -21.155 1.00 95.88 86 THR A C 1
ATOM 645 O O . THR A 1 86 ? 16.403 5.238 -21.843 1.00 95.88 86 THR A O 1
ATOM 648 N N . ASP A 1 87 ? 17.541 3.318 -21.633 1.00 94.12 87 ASP A N 1
ATOM 649 C CA . ASP A 1 87 ? 17.042 2.675 -22.851 1.00 94.12 87 ASP A CA 1
ATOM 650 C C . ASP A 1 87 ? 16.452 1.318 -22.431 1.00 94.12 87 ASP A C 1
ATOM 652 O O . ASP A 1 87 ? 17.188 0.323 -22.345 1.00 94.12 87 ASP A O 1
ATOM 656 N N . PRO A 1 88 ? 15.145 1.260 -22.096 1.00 90.25 88 PRO A N 1
ATOM 657 C CA . PRO A 1 88 ? 14.523 0.038 -21.595 1.00 90.25 88 PRO A CA 1
ATOM 658 C C . PRO A 1 88 ? 14.582 -1.126 -22.584 1.00 90.25 88 PRO A C 1
ATOM 660 O O . PRO A 1 88 ? 14.729 -2.273 -22.164 1.00 90.25 88 PRO A O 1
ATOM 663 N N . GLY A 1 89 ? 14.523 -0.841 -23.891 1.00 88.44 89 GLY A N 1
ATOM 664 C CA . GLY A 1 89 ? 14.591 -1.854 -24.946 1.00 88.44 89 GLY A CA 1
ATOM 665 C C . GLY A 1 89 ? 15.955 -2.543 -25.029 1.00 88.44 89 GLY A C 1
ATOM 666 O O . GLY A 1 89 ? 16.031 -3.715 -25.394 1.00 88.44 89 GLY A O 1
ATOM 667 N N . LYS A 1 90 ? 17.028 -1.841 -24.645 1.00 91.06 90 LYS A N 1
ATOM 668 C CA . LYS A 1 90 ? 18.393 -2.390 -24.574 1.00 91.06 90 LYS A CA 1
ATOM 669 C C . LYS A 1 90 ? 18.836 -2.773 -23.162 1.00 91.06 90 LYS A C 1
ATOM 671 O O . LYS A 1 90 ? 19.920 -3.332 -23.001 1.00 91.06 90 LYS A O 1
ATOM 676 N N . GLY A 1 91 ? 18.029 -2.476 -22.144 1.00 93.12 91 GLY A N 1
ATOM 677 C CA . GLY A 1 91 ? 18.383 -2.691 -20.742 1.00 93.12 91 GLY A CA 1
ATOM 678 C C . GLY A 1 91 ? 19.544 -1.809 -20.278 1.00 93.12 91 GLY A C 1
ATOM 679 O O . GLY A 1 91 ? 20.376 -2.270 -19.498 1.00 93.12 91 GLY A O 1
ATOM 680 N N . LEU A 1 92 ? 19.637 -0.573 -20.780 1.00 95.88 92 LEU A N 1
ATOM 681 C CA . LEU A 1 92 ? 20.673 0.385 -20.381 1.00 95.88 92 LEU A CA 1
ATOM 682 C C . LEU A 1 92 ? 20.120 1.394 -19.374 1.00 95.88 92 LEU A C 1
ATOM 684 O O . LEU A 1 92 ? 19.028 1.932 -19.562 1.00 95.88 92 LEU A O 1
ATOM 688 N N . ILE A 1 93 ? 20.896 1.679 -18.330 1.00 97.25 93 ILE A N 1
ATOM 689 C CA . ILE A 1 93 ? 20.584 2.681 -17.305 1.00 97.25 93 ILE A CA 1
ATOM 690 C C . ILE A 1 93 ? 21.778 3.620 -17.163 1.00 97.25 93 ILE A C 1
ATOM 692 O O . ILE A 1 93 ? 22.879 3.167 -16.855 1.00 97.25 93 ILE A O 1
ATOM 696 N N . TYR A 1 94 ? 21.562 4.916 -17.357 1.00 97.50 94 TYR A N 1
ATOM 697 C CA . TYR A 1 94 ? 22.573 5.958 -17.185 1.00 97.50 94 TYR A CA 1
ATOM 698 C C . TYR A 1 94 ? 22.361 6.654 -15.841 1.00 97.50 94 TYR A C 1
ATOM 700 O O . TYR A 1 94 ? 21.232 7.009 -15.497 1.00 97.50 94 TYR A O 1
ATOM 708 N N . LEU A 1 95 ? 23.428 6.825 -15.059 1.00 97.75 95 LEU A N 1
ATOM 709 C CA . LEU A 1 95 ? 2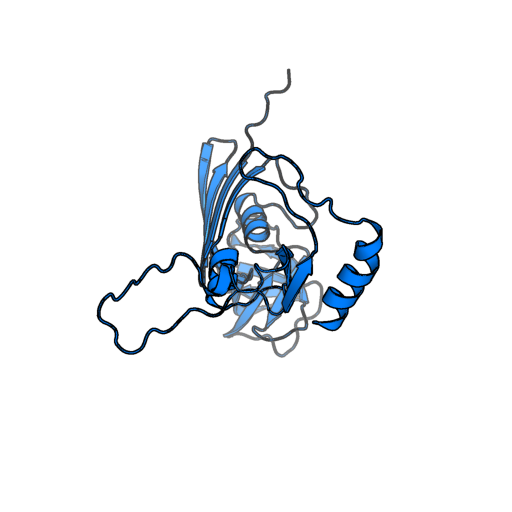3.371 7.455 -13.738 1.00 97.75 95 LEU A CA 1
ATOM 710 C C . LEU A 1 95 ? 23.954 8.865 -13.759 1.00 97.75 95 LEU A C 1
ATOM 712 O O . LEU A 1 95 ? 24.996 9.110 -14.364 1.00 97.75 95 LEU A O 1
ATOM 716 N N . GLN A 1 96 ? 23.332 9.757 -12.987 1.00 97.25 96 GLN A N 1
ATOM 717 C CA . GLN A 1 96 ? 23.756 11.156 -12.849 1.00 97.25 96 GLN A CA 1
ATOM 718 C C . GLN A 1 96 ? 25.118 11.298 -12.155 1.00 97.25 96 GLN A C 1
ATOM 720 O O . GLN A 1 96 ? 25.806 12.307 -12.298 1.00 97.25 96 GLN A O 1
ATOM 725 N N . SER A 1 97 ? 25.507 10.298 -11.363 1.00 95.19 97 SER A N 1
ATOM 726 C CA . SER A 1 97 ? 26.738 10.292 -10.581 1.00 95.19 97 SER A CA 1
ATOM 727 C C . SER A 1 97 ? 27.596 9.069 -10.891 1.00 95.19 97 SER A C 1
ATOM 729 O O . SER A 1 97 ? 27.171 8.102 -11.528 1.00 95.19 97 SER A O 1
ATOM 731 N N . LYS A 1 98 ? 28.855 9.129 -10.447 1.00 94.94 98 LYS A N 1
ATOM 732 C CA . LYS A 1 98 ? 29.821 8.055 -10.663 1.00 94.94 98 LYS A CA 1
ATOM 733 C C . LYS A 1 98 ? 29.347 6.758 -10.010 1.00 94.94 98 LYS A C 1
ATOM 735 O O . LYS A 1 98 ? 29.045 6.744 -8.819 1.00 94.94 98 LYS A O 1
ATOM 740 N N . ILE A 1 99 ? 29.378 5.666 -10.773 1.00 94.44 99 ILE A N 1
ATOM 741 C CA . ILE A 1 99 ? 29.040 4.329 -10.271 1.00 94.44 99 ILE A CA 1
ATOM 742 C C . ILE A 1 99 ? 30.046 3.917 -9.173 1.00 94.44 99 ILE A C 1
ATOM 744 O O . ILE A 1 99 ? 31.257 3.892 -9.435 1.00 94.44 99 ILE A O 1
ATOM 748 N N . PRO A 1 100 ? 29.586 3.590 -7.949 1.00 92.19 100 PRO A N 1
ATOM 749 C CA . PRO A 1 100 ? 30.436 3.074 -6.880 1.00 92.19 100 PRO A CA 1
ATOM 750 C C . PRO A 1 100 ? 31.092 1.742 -7.261 1.00 92.19 100 PRO A C 1
ATOM 752 O O . PRO A 1 100 ? 30.488 0.913 -7.938 1.00 92.19 100 PRO A O 1
ATOM 755 N N . LYS A 1 101 ? 32.313 1.489 -6.768 1.00 90.25 101 LYS A N 1
ATOM 756 C CA . LYS A 1 101 ? 33.082 0.261 -7.073 1.00 90.25 101 LYS A CA 1
ATOM 757 C C . LYS A 1 101 ? 32.382 -1.033 -6.628 1.00 90.25 101 LYS A C 1
ATOM 759 O O . LYS A 1 101 ? 32.731 -2.111 -7.099 1.00 90.25 101 LYS A O 1
ATOM 764 N N . GLN A 1 102 ? 31.436 -0.927 -5.698 1.00 90.88 102 GLN A N 1
ATOM 765 C CA . GLN A 1 102 ? 30.623 -2.023 -5.182 1.00 90.88 102 GLN A CA 1
ATOM 766 C C . GLN A 1 102 ? 29.638 -2.560 -6.234 1.00 90.88 102 GLN A C 1
ATOM 768 O O . GLN A 1 102 ? 29.311 -3.747 -6.214 1.00 90.88 102 GLN A O 1
ATOM 773 N N . ILE A 1 103 ? 29.187 -1.712 -7.166 1.00 93.50 103 ILE A N 1
ATOM 774 C CA . ILE A 1 103 ? 28.312 -2.117 -8.267 1.00 93.50 103 ILE A CA 1
ATOM 775 C C . ILE A 1 103 ? 29.180 -2.700 -9.382 1.00 93.50 103 ILE A C 1
ATOM 777 O O . ILE A 1 103 ? 29.969 -1.998 -10.012 1.00 93.50 103 ILE A O 1
ATOM 781 N N . LYS A 1 104 ? 29.033 -4.001 -9.626 1.00 94.44 104 LYS A N 1
ATOM 782 C CA . LYS A 1 104 ? 29.779 -4.766 -10.630 1.00 94.44 104 LYS A CA 1
ATOM 783 C C . LYS A 1 104 ? 28.866 -5.787 -11.309 1.00 94.44 104 LYS A C 1
ATOM 785 O O . LYS A 1 104 ? 27.703 -5.931 -10.944 1.00 94.44 104 LYS A O 1
ATOM 790 N N . ALA A 1 105 ? 29.386 -6.502 -12.302 1.00 96.06 105 ALA A N 1
ATOM 791 C CA . ALA A 1 105 ? 28.664 -7.619 -12.906 1.00 96.06 105 ALA A CA 1
ATOM 792 C C . ALA A 1 105 ? 28.220 -8.636 -11.831 1.00 96.06 105 ALA A C 1
ATOM 794 O O . ALA A 1 105 ? 28.997 -8.971 -10.934 1.00 96.06 105 ALA A O 1
ATOM 795 N N . GLY A 1 106 ? 26.967 -9.087 -11.906 1.00 94.75 106 GLY A N 1
ATOM 796 C CA . GLY A 1 106 ? 26.305 -9.948 -10.922 1.00 94.75 106 GLY A CA 1
ATOM 797 C C . GLY A 1 106 ? 25.702 -9.211 -9.717 1.00 94.75 106 GLY A C 1
ATOM 798 O O . GLY A 1 106 ? 25.004 -9.828 -8.912 1.00 94.75 106 GLY A O 1
ATOM 799 N N . SER A 1 107 ? 25.932 -7.901 -9.561 1.00 95.00 107 SER A N 1
ATOM 800 C CA . SER A 1 107 ? 25.299 -7.119 -8.492 1.00 95.00 107 SER A CA 1
ATOM 801 C C . SER A 1 107 ? 23.784 -7.041 -8.694 1.00 95.00 107 SER A C 1
ATOM 803 O O . SER A 1 107 ? 23.306 -6.752 -9.791 1.00 95.00 107 SER A O 1
ATOM 805 N N . ARG A 1 108 ? 23.022 -7.237 -7.613 1.00 95.06 108 ARG A N 1
ATOM 806 C CA . ARG A 1 108 ? 21.566 -7.041 -7.597 1.00 95.06 108 ARG A CA 1
ATOM 807 C C . ARG A 1 108 ? 21.238 -5.619 -7.172 1.00 95.06 108 ARG A C 1
ATOM 809 O O . ARG A 1 108 ? 21.659 -5.180 -6.101 1.00 95.06 108 ARG A O 1
ATOM 816 N N . ILE A 1 109 ? 20.468 -4.934 -8.002 1.00 95.12 109 ILE A N 1
ATOM 817 C CA . ILE A 1 109 ? 20.041 -3.556 -7.785 1.00 95.12 109 ILE A CA 1
ATOM 818 C C . ILE A 1 109 ? 18.523 -3.471 -7.632 1.00 95.12 109 ILE A C 1
ATOM 820 O O . ILE A 1 109 ? 17.770 -4.301 -8.150 1.00 95.12 109 ILE A O 1
ATOM 824 N N . GLU A 1 110 ? 18.091 -2.438 -6.925 1.00 95.62 110 GLU A N 1
ATOM 825 C CA . GLU A 1 110 ? 16.698 -2.045 -6.767 1.00 95.62 110 GLU A CA 1
ATOM 826 C C . GLU A 1 110 ? 16.505 -0.644 -7.338 1.00 95.62 110 GLU A C 1
ATOM 828 O O . GLU A 1 110 ? 17.304 0.252 -7.067 1.00 95.62 110 GLU A O 1
ATOM 833 N N . ILE A 1 111 ? 15.440 -0.464 -8.114 1.00 95.56 111 ILE A N 1
ATOM 834 C CA . ILE A 1 111 ? 15.037 0.807 -8.714 1.00 95.56 111 ILE A CA 1
ATOM 835 C C . ILE A 1 111 ? 13.673 1.184 -8.142 1.00 95.56 111 ILE A C 1
ATOM 837 O O . ILE A 1 111 ? 12.763 0.355 -8.121 1.00 95.56 111 ILE A O 1
ATOM 841 N N . THR A 1 112 ? 13.505 2.421 -7.685 1.00 95.06 112 THR A N 1
ATOM 842 C CA . THR A 1 112 ? 12.248 2.887 -7.089 1.00 95.06 112 THR A CA 1
ATOM 843 C C . THR A 1 112 ? 11.988 4.360 -7.371 1.00 95.06 112 THR A C 1
ATOM 845 O O . THR A 1 112 ? 12.917 5.164 -7.475 1.00 95.06 112 THR A O 1
ATOM 848 N N . SER A 1 113 ? 10.709 4.718 -7.481 1.00 95.75 113 SER A N 1
ATOM 849 C CA . SER A 1 113 ? 10.261 6.112 -7.486 1.00 95.75 113 SER A CA 1
ATOM 850 C C . SER A 1 113 ? 10.090 6.687 -6.074 1.00 95.75 113 SER A C 1
ATOM 852 O O . SER A 1 113 ? 9.774 7.865 -5.942 1.00 95.75 113 SER A O 1
ATOM 854 N N . ASN A 1 114 ? 10.300 5.877 -5.025 1.00 94.81 114 ASN A N 1
ATOM 855 C CA . ASN A 1 114 ? 9.975 6.182 -3.625 1.00 94.81 114 ASN A CA 1
ATOM 856 C C . ASN A 1 114 ? 8.486 6.486 -3.382 1.00 94.81 114 ASN A C 1
ATOM 858 O O . ASN A 1 114 ? 8.125 7.105 -2.384 1.00 94.81 114 ASN A O 1
ATOM 862 N N . GLU A 1 115 ? 7.613 6.042 -4.284 1.00 96.38 115 GLU A N 1
ATOM 863 C CA . GLU A 1 115 ? 6.165 6.109 -4.114 1.00 96.38 115 GLU A CA 1
ATOM 864 C C . GLU A 1 115 ? 5.608 4.734 -3.734 1.00 96.38 115 GLU A C 1
ATOM 866 O O . GLU A 1 115 ? 6.253 3.703 -3.927 1.00 96.38 115 GLU A O 1
ATOM 871 N N . GLU A 1 116 ? 4.382 4.701 -3.219 1.00 95.12 116 GLU A N 1
ATOM 872 C CA . GLU A 1 116 ? 3.668 3.453 -2.942 1.00 95.12 116 GLU A CA 1
ATOM 873 C C . GLU A 1 116 ? 3.422 2.648 -4.229 1.00 95.12 116 GLU A C 1
ATOM 875 O O . GLU A 1 116 ? 3.248 3.208 -5.317 1.00 95.12 116 GLU A O 1
ATOM 880 N N . VAL A 1 117 ? 3.341 1.319 -4.102 1.00 96.00 117 VAL A N 1
ATOM 881 C CA . VAL A 1 117 ? 3.252 0.413 -5.259 1.00 96.00 117 VAL A CA 1
ATOM 882 C C . VAL A 1 117 ? 2.092 0.712 -6.229 1.00 96.00 117 VAL A C 1
ATOM 884 O O . VAL A 1 117 ? 2.326 0.603 -7.434 1.00 96.00 117 VAL A O 1
ATOM 887 N N . PRO A 1 118 ? 0.887 1.172 -5.809 1.00 96.38 118 PRO A N 1
ATOM 888 C CA . PRO A 1 118 ? -0.165 1.534 -6.764 1.00 96.38 118 PRO A CA 1
ATOM 889 C C . PRO A 1 118 ? 0.209 2.742 -7.635 1.00 96.38 118 PRO A C 1
ATOM 891 O O . PRO A 1 118 ? -0.182 2.813 -8.799 1.00 96.38 118 PRO A O 1
ATOM 894 N N . VAL A 1 119 ? 0.995 3.678 -7.093 1.00 97.00 119 VAL A N 1
ATOM 895 C CA . VAL A 1 119 ? 1.461 4.868 -7.817 1.00 97.00 119 VAL A CA 1
ATOM 896 C C . VAL A 1 119 ? 2.576 4.488 -8.787 1.00 97.00 119 VAL A C 1
ATOM 898 O O . VAL A 1 119 ? 2.512 4.858 -9.960 1.00 97.00 119 VAL A O 1
ATOM 901 N N . LEU A 1 120 ? 3.544 3.676 -8.345 1.00 97.31 120 LEU A N 1
ATOM 902 C CA . LEU A 1 120 ? 4.579 3.127 -9.225 1.00 97.31 120 LEU A CA 1
ATOM 903 C C . LEU A 1 120 ? 3.959 2.318 -10.377 1.00 97.31 120 LEU A C 1
ATOM 905 O O . LEU A 1 120 ? 4.341 2.494 -11.533 1.00 97.31 120 LEU A O 1
ATOM 909 N N . ALA A 1 121 ? 2.960 1.477 -10.086 1.00 97.12 121 ALA A N 1
ATOM 910 C CA . ALA A 1 121 ? 2.219 0.734 -11.101 1.00 97.12 121 ALA A CA 1
ATOM 911 C C . ALA A 1 121 ? 1.557 1.661 -12.124 1.00 97.12 121 ALA A C 1
ATOM 913 O O . ALA A 1 121 ? 1.662 1.407 -13.324 1.00 97.12 121 ALA A O 1
ATOM 914 N N . ALA A 1 122 ? 0.907 2.739 -11.670 1.00 97.75 122 ALA A N 1
ATOM 915 C CA . ALA A 1 122 ? 0.317 3.724 -12.567 1.00 97.75 122 ALA A CA 1
ATOM 916 C C . ALA A 1 122 ? 1.375 4.327 -13.497 1.00 97.75 122 ALA A C 1
ATOM 918 O O . ALA A 1 122 ? 1.161 4.328 -14.704 1.00 97.75 122 ALA A O 1
ATOM 919 N N . ARG A 1 123 ? 2.543 4.735 -12.974 1.00 97.56 123 ARG A N 1
ATOM 920 C CA . ARG A 1 123 ? 3.640 5.287 -13.796 1.00 97.56 123 ARG A CA 1
ATOM 921 C C . ARG A 1 123 ? 4.107 4.330 -14.873 1.00 97.56 123 ARG A C 1
ATOM 923 O O . ARG A 1 123 ? 4.304 4.760 -16.003 1.00 97.56 123 ARG A O 1
ATOM 930 N N . LEU A 1 124 ? 4.273 3.056 -14.531 1.00 96.81 124 LEU A N 1
ATOM 931 C CA . LEU A 1 124 ? 4.716 2.028 -15.471 1.00 96.81 124 LEU A CA 1
ATOM 932 C C . LEU A 1 124 ? 3.649 1.743 -16.538 1.00 96.81 124 LEU A C 1
ATOM 934 O O . LEU A 1 124 ? 3.962 1.666 -17.720 1.00 96.81 124 LEU A O 1
ATOM 938 N N . LEU A 1 125 ? 2.375 1.645 -16.145 1.00 97.06 125 LEU A N 1
ATOM 939 C CA . LEU A 1 125 ? 1.265 1.367 -17.064 1.00 97.06 125 LEU A CA 1
ATOM 940 C C . LEU A 1 125 ? 1.012 2.516 -18.046 1.00 97.06 125 LEU A C 1
ATOM 942 O O . LEU A 1 125 ? 0.811 2.265 -19.239 1.00 97.06 125 LEU A O 1
ATOM 946 N N . THR A 1 126 ? 1.024 3.755 -17.543 1.00 96.75 126 THR A N 1
ATOM 947 C CA . THR A 1 126 ? 0.784 4.977 -18.326 1.00 96.75 126 THR A CA 1
ATOM 948 C C . THR A 1 126 ? 2.055 5.576 -18.918 1.00 96.75 126 THR A C 1
ATOM 950 O O . THR A 1 126 ? 1.979 6.618 -19.566 1.00 96.75 126 THR A O 1
ATOM 953 N N . GLU A 1 127 ? 3.211 4.962 -18.661 1.00 96.38 127 GLU A N 1
ATOM 954 C CA . GLU A 1 127 ? 4.538 5.441 -19.059 1.00 96.38 127 GLU A CA 1
ATOM 955 C C . GLU A 1 127 ? 4.752 6.928 -18.726 1.00 96.38 127 GLU A C 1
ATOM 957 O O . GLU A 1 127 ? 5.191 7.736 -19.541 1.00 96.38 127 GLU A O 1
ATOM 962 N N . THR A 1 128 ? 4.412 7.308 -17.494 1.00 97.44 128 THR A N 1
ATOM 963 C CA . THR A 1 128 ? 4.482 8.695 -17.019 1.00 97.44 128 THR A CA 1
ATOM 964 C C . THR A 1 128 ? 5.690 8.905 -16.108 1.00 97.44 128 THR A C 1
ATOM 966 O O . THR A 1 128 ? 5.741 8.380 -14.993 1.00 97.44 128 THR A O 1
ATOM 969 N N . ALA A 1 129 ? 6.640 9.723 -16.567 1.00 97.06 129 ALA A N 1
ATOM 970 C CA . ALA A 1 129 ? 7.840 10.089 -15.814 1.00 97.06 129 ALA A CA 1
ATOM 971 C C . ALA A 1 129 ? 7.530 10.850 -14.510 1.00 97.06 129 ALA A C 1
ATOM 973 O O . ALA A 1 129 ? 6.469 11.463 -14.366 1.00 97.06 129 ALA A O 1
ATOM 974 N N . LEU A 1 130 ? 8.472 10.825 -13.558 1.00 96.50 130 LEU A N 1
ATOM 975 C CA . LEU A 1 130 ? 8.334 11.438 -12.225 1.00 96.50 130 LEU A CA 1
ATOM 976 C C . LEU A 1 130 ? 7.942 12.922 -12.260 1.00 96.50 130 LEU A C 1
ATOM 978 O O . LEU A 1 130 ? 7.126 13.361 -11.453 1.00 96.50 130 LEU A O 1
ATOM 982 N N . ASP A 1 131 ? 8.500 13.681 -13.203 1.00 95.44 131 ASP A N 1
ATOM 983 C CA . ASP A 1 131 ? 8.292 15.124 -13.361 1.00 95.44 131 ASP A CA 1
ATOM 984 C C . ASP A 1 131 ? 7.011 15.478 -14.137 1.00 95.44 131 ASP A C 1
ATOM 986 O O . ASP A 1 131 ? 6.715 16.656 -14.354 1.00 95.44 131 ASP A O 1
ATOM 990 N N . LYS A 1 132 ? 6.249 14.475 -14.586 1.00 96.88 132 LYS A N 1
ATOM 991 C CA . LYS A 1 132 ? 5.014 14.663 -15.344 1.00 96.88 132 LYS A CA 1
ATOM 992 C C . LYS A 1 132 ? 3.793 14.380 -14.484 1.00 96.88 132 LYS A C 1
ATOM 994 O O . LYS A 1 132 ? 3.774 13.485 -13.641 1.00 96.88 132 LYS A O 1
ATOM 999 N N . LYS A 1 133 ? 2.732 15.146 -14.744 1.00 96.38 133 LYS A N 1
ATOM 1000 C CA . LYS A 1 133 ? 1.398 14.842 -14.222 1.00 96.38 133 LYS A CA 1
ATOM 1001 C C . LYS A 1 133 ? 0.858 13.603 -14.927 1.00 96.38 133 LYS A C 1
ATOM 1003 O O . LYS A 1 133 ? 1.040 13.453 -16.134 1.00 96.38 133 LYS A O 1
ATOM 1008 N N . PHE A 1 134 ? 0.160 12.760 -14.175 1.00 97.06 134 PHE A N 1
ATOM 1009 C CA . PHE A 1 134 ? -0.569 11.641 -14.751 1.00 97.06 134 PHE A CA 1
ATOM 1010 C C . PHE A 1 134 ? -1.619 12.110 -15.767 1.00 97.06 134 PHE A C 1
ATOM 1012 O O . PHE A 1 134 ? -2.198 13.191 -15.596 1.00 97.06 134 PHE A O 1
ATOM 1019 N N . PRO A 1 135 ? -1.909 11.293 -16.796 1.00 96.38 135 PRO A N 1
ATOM 1020 C CA . PRO A 1 135 ? -3.128 11.468 -17.572 1.00 96.38 135 PRO A CA 1
ATOM 1021 C C . PRO A 1 135 ? -4.365 11.267 -16.672 1.00 96.38 135 PRO A C 1
ATOM 1023 O O . PRO A 1 135 ? -4.240 10.786 -15.544 1.00 96.38 135 PRO A O 1
ATOM 1026 N N . PRO A 1 136 ? -5.579 11.599 -17.144 1.00 96.69 136 PRO A N 1
ATOM 1027 C CA . PRO A 1 136 ? -6.805 11.258 -16.427 1.00 96.69 136 PRO A CA 1
ATOM 1028 C C . PRO A 1 136 ? -6.879 9.749 -16.146 1.00 96.69 136 PRO A C 1
ATOM 1030 O O . PRO A 1 136 ? -6.791 8.944 -17.077 1.00 96.69 136 PRO A O 1
ATOM 1033 N N . ILE A 1 137 ? -7.036 9.378 -14.872 1.00 97.25 137 ILE A N 1
ATOM 1034 C CA . ILE A 1 137 ? -7.087 7.991 -14.391 1.00 97.25 137 ILE A CA 1
ATOM 1035 C C . ILE A 1 137 ? -8.326 7.809 -13.504 1.00 97.25 137 ILE A C 1
ATOM 1037 O O . ILE A 1 137 ? -8.536 8.555 -12.551 1.00 97.25 137 ILE A O 1
ATOM 1041 N N . GLU A 1 138 ? -9.106 6.772 -13.786 1.00 97.62 138 GLU A N 1
ATOM 1042 C CA . GLU A 1 138 ? -10.040 6.144 -12.856 1.00 97.62 138 GLU A CA 1
ATOM 1043 C C . GLU A 1 138 ? -9.333 4.926 -12.241 1.00 97.62 138 GLU A C 1
ATOM 1045 O O . GLU A 1 138 ? -9.015 3.968 -12.948 1.00 97.62 138 GLU A O 1
ATOM 1050 N N . MET A 1 139 ? -9.051 4.956 -10.936 1.00 96.69 139 MET A N 1
ATOM 1051 C CA . MET A 1 139 ? -8.330 3.877 -10.252 1.00 96.69 139 MET A CA 1
ATOM 1052 C C . MET A 1 139 ? -9.222 3.160 -9.238 1.00 96.69 139 MET A C 1
ATOM 1054 O O . MET A 1 139 ? -9.900 3.800 -8.435 1.00 96.69 139 MET A O 1
ATOM 1058 N N . LYS A 1 140 ? -9.168 1.826 -9.234 1.00 97.62 140 LYS A N 1
ATOM 1059 C CA . LYS A 1 140 ? -9.729 0.974 -8.179 1.00 97.62 140 LYS A CA 1
ATOM 1060 C C . LYS A 1 140 ? -8.601 0.198 -7.510 1.00 97.62 140 LYS A C 1
ATOM 1062 O O . LYS A 1 140 ? -7.837 -0.482 -8.191 1.00 97.62 140 LYS A O 1
ATOM 1067 N N . LEU A 1 141 ? -8.517 0.301 -6.188 1.00 95.75 141 LEU A N 1
ATOM 1068 C CA . LEU A 1 141 ? -7.483 -0.335 -5.377 1.00 95.75 141 LEU A CA 1
ATOM 1069 C C . LEU A 1 141 ? -8.119 -1.350 -4.422 1.00 95.75 141 LEU A C 1
ATOM 1071 O O . LEU A 1 141 ? -8.920 -0.978 -3.567 1.00 95.75 141 LEU A O 1
ATOM 1075 N N . GLY A 1 142 ? -7.734 -2.615 -4.561 1.00 95.19 142 GLY A N 1
ATOM 1076 C CA . GLY A 1 142 ? -7.884 -3.653 -3.548 1.00 95.19 142 GLY A CA 1
ATOM 1077 C C . GLY A 1 142 ? -6.576 -3.810 -2.776 1.00 95.19 142 GLY A C 1
ATOM 1078 O O . GLY A 1 142 ? -5.493 -3.746 -3.357 1.00 95.19 142 GLY A O 1
ATOM 1079 N N . SER A 1 143 ? -6.647 -3.962 -1.454 1.00 92.06 143 SER A N 1
ATOM 1080 C CA . SER A 1 143 ? -5.453 -4.252 -0.662 1.00 92.06 143 SER A CA 1
ATOM 1081 C C . SER A 1 143 ? -5.760 -5.023 0.612 1.00 92.06 143 SER A C 1
ATOM 1083 O O . SER A 1 143 ? -6.745 -4.752 1.296 1.00 92.06 143 SER A O 1
ATOM 1085 N N . THR A 1 144 ? -4.845 -5.922 0.980 1.00 89.94 144 THR A N 1
ATOM 1086 C CA . THR A 1 144 ? -4.885 -6.668 2.245 1.00 89.94 144 THR A CA 1
ATOM 1087 C C . THR A 1 144 ? -4.165 -5.953 3.393 1.00 89.94 144 THR A C 1
ATOM 1089 O O . THR A 1 144 ? -4.019 -6.521 4.473 1.00 89.94 144 THR A O 1
ATOM 1092 N N . ARG A 1 145 ? -3.683 -4.712 3.209 1.00 86.50 145 ARG A N 1
ATOM 1093 C CA . ARG A 1 145 ? -2.969 -3.971 4.271 1.00 86.50 145 ARG A CA 1
ATOM 1094 C C . ARG A 1 145 ? -3.811 -3.820 5.536 1.00 86.50 145 ARG A C 1
ATOM 1096 O O . ARG A 1 145 ? -3.299 -4.045 6.626 1.00 86.50 145 ARG A O 1
ATOM 1103 N N . GLY A 1 146 ? -5.093 -3.478 5.387 1.00 88.12 146 GLY A N 1
ATOM 1104 C CA . GLY A 1 146 ? -6.006 -3.301 6.520 1.00 88.12 146 GLY A CA 1
ATOM 1105 C C . GLY A 1 146 ? -6.280 -4.607 7.266 1.00 88.12 146 GLY A C 1
ATOM 1106 O O . GLY A 1 146 ? -6.205 -4.647 8.491 1.00 88.12 146 GLY A O 1
ATOM 1107 N N . THR A 1 147 ? -6.526 -5.697 6.536 1.00 90.00 147 THR A N 1
ATOM 1108 C CA . THR A 1 147 ? -6.761 -7.014 7.144 1.00 90.00 147 THR A CA 1
ATOM 1109 C C . THR A 1 147 ? -5.505 -7.549 7.824 1.00 90.00 147 THR A C 1
ATOM 1111 O O . THR A 1 147 ? -5.594 -8.051 8.936 1.00 90.00 147 THR A O 1
ATOM 1114 N N . ASN A 1 148 ? -4.326 -7.383 7.218 1.00 89.06 148 ASN A N 1
ATOM 1115 C CA . ASN A 1 148 ? -3.064 -7.815 7.823 1.00 89.06 148 ASN A CA 1
ATOM 1116 C C . ASN A 1 148 ? -2.719 -6.983 9.061 1.00 89.06 148 ASN A C 1
ATOM 1118 O O . ASN A 1 148 ? -2.315 -7.548 10.069 1.00 89.06 148 ASN A O 1
ATOM 1122 N N . ALA A 1 149 ? -2.941 -5.665 9.028 1.00 89.94 149 ALA A N 1
ATOM 1123 C CA . ALA A 1 149 ? -2.778 -4.810 10.201 1.00 89.94 149 ALA A CA 1
ATOM 1124 C C . ALA A 1 149 ? -3.661 -5.276 11.372 1.00 89.94 149 ALA A C 1
ATOM 1126 O O . ALA A 1 149 ? -3.197 -5.324 12.508 1.00 89.94 149 ALA A O 1
ATOM 1127 N N . LEU A 1 150 ? -4.905 -5.681 11.092 1.00 90.31 150 LEU A N 1
ATOM 1128 C CA . LEU A 1 150 ? -5.816 -6.226 12.097 1.00 90.31 150 LEU A CA 1
ATOM 1129 C C . LEU A 1 150 ? -5.349 -7.592 12.628 1.00 90.31 150 LEU A C 1
ATOM 1131 O O . LEU A 1 150 ? -5.250 -7.771 13.840 1.00 90.31 150 LEU A O 1
ATOM 1135 N N . LEU A 1 151 ? -5.037 -8.537 11.735 1.00 90.38 151 LEU A N 1
ATOM 1136 C CA . LEU A 1 151 ? -4.610 -9.896 12.095 1.00 90.38 151 LEU A CA 1
ATOM 1137 C C . LEU A 1 151 ? -3.287 -9.904 12.872 1.00 90.38 151 LEU A C 1
ATOM 1139 O O . LEU A 1 151 ? -3.141 -10.640 13.843 1.00 90.38 151 LEU A O 1
ATOM 1143 N N . GLU A 1 152 ? -2.334 -9.060 12.475 1.00 91.06 152 GLU A N 1
ATOM 1144 C CA . GLU A 1 152 ? -1.035 -8.909 13.138 1.00 91.06 152 GLU A CA 1
ATOM 1145 C C . GLU A 1 152 ? -1.095 -7.961 14.347 1.00 91.06 152 GLU A C 1
ATOM 1147 O O . GLU A 1 152 ? -0.068 -7.725 14.983 1.00 91.06 152 GLU A O 1
ATOM 1152 N N . ARG A 1 153 ? -2.272 -7.388 14.651 1.00 90.62 153 ARG A N 1
ATOM 1153 C CA . ARG A 1 153 ? -2.482 -6.356 15.684 1.00 90.62 153 ARG A CA 1
ATOM 1154 C C . ARG A 1 153 ? -1.505 -5.177 15.578 1.00 90.62 153 ARG A C 1
ATOM 1156 O O . ARG A 1 153 ? -1.120 -4.572 16.574 1.00 90.62 153 ARG A O 1
ATOM 1163 N N . LYS A 1 154 ? -1.117 -4.823 14.354 1.00 89.88 154 LYS A N 1
ATOM 1164 C CA . LYS A 1 154 ? -0.268 -3.67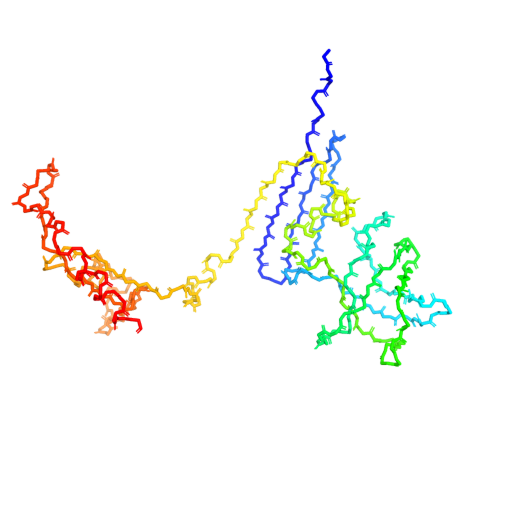0 14.042 1.00 89.88 154 LYS A CA 1
ATOM 1165 C C . LYS A 1 154 ? -1.150 -2.476 13.708 1.00 89.88 154 LYS A C 1
ATOM 1167 O O . LYS A 1 154 ? -1.416 -2.187 12.544 1.00 89.88 154 LYS A O 1
ATOM 1172 N N . GLY A 1 155 ? -1.620 -1.795 14.743 1.00 88.75 155 GLY A N 1
ATOM 1173 C CA . GLY A 1 155 ? -2.436 -0.591 14.632 1.00 88.75 155 GLY A CA 1
ATOM 1174 C C . GLY A 1 155 ? -1.925 0.530 15.527 1.00 88.75 155 GLY A C 1
ATOM 1175 O O . GLY A 1 155 ? -0.898 0.405 16.190 1.00 88.75 155 GLY A O 1
ATOM 1176 N N . ALA A 1 156 ? -2.655 1.642 15.542 1.00 90.00 156 ALA A N 1
ATOM 1177 C CA . ALA A 1 156 ? -2.469 2.644 16.581 1.00 90.00 156 ALA A CA 1
ATOM 1178 C C . ALA A 1 156 ? -3.011 2.109 17.914 1.00 90.00 156 ALA A C 1
ATOM 1180 O O . ALA A 1 156 ? -4.016 1.397 17.919 1.00 90.00 156 ALA A O 1
ATOM 1181 N N . ALA A 1 157 ? -2.396 2.507 19.027 1.00 88.94 157 ALA A N 1
ATOM 1182 C CA . ALA A 1 157 ? -2.981 2.303 20.347 1.00 88.94 157 ALA A CA 1
ATOM 1183 C C . ALA A 1 157 ? -4.348 3.000 20.406 1.00 88.94 157 ALA A C 1
ATOM 1185 O O . ALA A 1 157 ? -4.463 4.188 20.079 1.00 88.94 157 ALA A O 1
ATOM 1186 N N . THR A 1 158 ? -5.392 2.262 20.786 1.00 91.56 158 THR A N 1
ATOM 1187 C CA . THR A 1 158 ? -6.767 2.781 20.847 1.00 91.56 158 THR A CA 1
ATOM 1188 C C . THR A 1 158 ? -7.344 2.683 22.255 1.00 91.56 158 THR A C 1
ATOM 1190 O O . THR A 1 158 ? -7.030 1.767 23.014 1.00 91.56 158 THR A O 1
ATOM 1193 N N . ALA A 1 159 ? -8.215 3.633 22.599 1.00 92.69 159 ALA A N 1
ATOM 1194 C CA . ALA A 1 159 ? -8.991 3.624 23.833 1.00 92.69 159 ALA A CA 1
ATOM 1195 C C . ALA A 1 159 ? -10.486 3.522 23.505 1.00 92.69 159 ALA A C 1
ATOM 1197 O O . ALA A 1 159 ? -10.981 4.220 22.618 1.00 92.69 159 ALA A O 1
ATOM 1198 N N . LEU A 1 160 ? -11.207 2.677 24.240 1.00 94.75 160 LEU A N 1
ATOM 1199 C CA . LEU A 1 160 ? -12.660 2.585 24.193 1.00 94.75 160 LEU A CA 1
ATOM 1200 C C . LEU A 1 160 ? -13.266 3.619 25.146 1.00 94.75 160 LEU A C 1
ATOM 1202 O O . LEU A 1 160 ? -13.022 3.574 26.350 1.00 94.75 160 LEU A O 1
ATOM 1206 N N . ILE A 1 161 ? -14.091 4.519 24.619 1.00 94.00 161 ILE A N 1
ATOM 1207 C CA . ILE A 1 161 ? -14.948 5.390 25.428 1.00 94.00 161 ILE A CA 1
ATOM 1208 C C . ILE A 1 161 ? -16.337 4.766 25.429 1.00 94.00 161 ILE A C 1
ATOM 1210 O O . ILE A 1 161 ? -16.891 4.503 24.362 1.00 94.00 161 ILE A O 1
ATOM 1214 N N . ILE A 1 162 ? -16.877 4.491 26.610 1.00 95.06 162 ILE A N 1
ATOM 1215 C CA . ILE A 1 162 ? -18.138 3.764 26.742 1.00 95.06 162 ILE A CA 1
ATOM 1216 C C . ILE A 1 162 ? -18.936 4.259 27.939 1.00 95.06 162 ILE A C 1
ATOM 1218 O O . ILE A 1 162 ? -18.380 4.795 28.893 1.00 95.06 162 ILE A O 1
ATOM 1222 N N . THR A 1 163 ? -20.245 4.056 27.910 1.00 95.75 163 THR A N 1
ATOM 1223 C CA . THR A 1 163 ? -21.113 4.431 29.017 1.00 95.75 163 THR A CA 1
ATOM 1224 C C . THR A 1 163 ? -20.725 3.739 30.324 1.00 95.75 163 THR A C 1
ATOM 1226 O O . THR A 1 163 ? -20.404 2.551 30.360 1.00 95.75 163 THR A O 1
ATOM 1229 N N . LYS A 1 164 ? -20.802 4.473 31.432 1.00 94.06 164 LYS A N 1
ATOM 1230 C CA . LYS A 1 164 ? -20.560 3.975 32.788 1.00 94.06 164 LYS A CA 1
ATOM 1231 C C . LYS A 1 164 ? -21.452 2.772 33.105 1.00 94.06 164 LYS A C 1
ATOM 1233 O O . LYS A 1 164 ? -22.665 2.777 32.868 1.00 94.06 164 LYS A O 1
ATOM 1238 N N . GLY A 1 165 ? -20.821 1.729 33.635 1.00 95.94 165 GLY A N 1
ATOM 1239 C CA . GLY A 1 165 ? -21.401 0.409 33.862 1.00 95.94 165 GLY A CA 1
ATOM 1240 C C . GLY A 1 165 ? -21.272 -0.552 32.675 1.00 95.94 165 GLY A C 1
ATOM 1241 O O . GLY A 1 165 ? -21.692 -1.697 32.803 1.00 95.94 165 GLY A O 1
ATOM 1242 N N . PHE A 1 166 ? -20.703 -0.125 31.540 1.00 96.50 166 PHE A N 1
ATOM 1243 C CA . PHE A 1 166 ? -20.543 -0.946 30.330 1.00 96.50 166 PHE A CA 1
ATOM 1244 C C . PHE A 1 166 ? -19.079 -1.203 29.953 1.00 96.50 166 PHE A C 1
ATOM 1246 O O . PHE A 1 166 ? -18.819 -1.711 28.864 1.00 96.50 166 PHE A O 1
ATOM 1253 N N . LYS A 1 167 ? -18.118 -0.919 30.843 1.00 95.00 167 LYS A N 1
ATOM 1254 C CA . LYS A 1 167 ? -16.676 -1.139 30.615 1.00 95.00 167 LYS A CA 1
ATOM 1255 C C . LYS A 1 167 ? -16.328 -2.474 29.941 1.00 95.00 167 LYS A C 1
ATOM 1257 O O . LYS A 1 167 ? -15.489 -2.507 29.044 1.00 95.00 167 LYS A O 1
ATOM 1262 N N . ASP A 1 168 ? -16.971 -3.559 30.365 1.00 94.12 168 ASP A N 1
ATOM 1263 C CA . ASP A 1 168 ? -16.660 -4.915 29.903 1.00 94.12 168 ASP A CA 1
ATOM 1264 C C . ASP A 1 168 ? -17.508 -5.374 28.706 1.00 94.12 168 ASP A C 1
ATOM 1266 O O . ASP A 1 168 ? -17.374 -6.517 28.274 1.00 94.12 168 ASP A O 1
ATOM 1270 N N . LEU A 1 169 ? -18.361 -4.514 28.133 1.00 94.69 169 LEU A N 1
ATOM 1271 C CA . LEU A 1 169 ? -19.326 -4.903 27.097 1.00 94.69 169 LEU A CA 1
ATOM 1272 C C . LEU A 1 169 ? -18.658 -5.599 25.899 1.00 94.69 169 LEU A C 1
ATOM 1274 O O . LEU A 1 169 ? -19.077 -6.687 25.507 1.00 94.69 169 LEU A O 1
ATOM 1278 N N . LEU A 1 170 ? -17.583 -5.021 25.353 1.00 92.94 170 LEU A N 1
ATOM 1279 C CA . LEU A 1 170 ? -16.866 -5.607 24.212 1.00 92.94 170 LEU A CA 1
ATOM 1280 C C . LEU A 1 170 ? -16.026 -6.840 24.590 1.00 92.94 170 LEU A C 1
ATOM 1282 O O . LEU A 1 170 ? -15.805 -7.700 23.745 1.00 92.94 170 LEU A O 1
ATOM 1286 N N . ARG A 1 171 ? -15.613 -6.973 25.859 1.00 91.25 171 ARG A N 1
ATOM 1287 C CA . ARG A 1 171 ? -14.933 -8.174 26.384 1.00 91.25 171 ARG A CA 1
ATOM 1288 C C . ARG A 1 171 ? -15.912 -9.330 26.636 1.00 91.25 171 ARG A C 1
ATOM 1290 O O . ARG A 1 171 ? -15.541 -10.504 26.569 1.00 91.25 171 ARG A O 1
ATOM 1297 N N . ILE A 1 172 ? -17.163 -9.019 26.969 1.00 91.50 172 ILE A N 1
ATOM 1298 C CA . ILE A 1 172 ? -18.251 -9.998 27.069 1.00 91.50 172 ILE A CA 1
ATOM 1299 C C . ILE A 1 172 ? -18.663 -10.451 25.663 1.00 91.50 172 ILE A C 1
ATOM 1301 O O . ILE A 1 172 ? -18.862 -11.648 25.447 1.00 91.50 172 ILE A O 1
ATOM 1305 N N . GLY A 1 173 ? -18.731 -9.514 24.713 1.00 90.31 173 GLY A N 1
ATOM 1306 C CA . GLY A 1 173 ? -19.111 -9.783 23.332 1.00 90.31 173 GLY A CA 1
ATOM 1307 C C . GLY A 1 173 ? -20.555 -10.276 23.224 1.00 90.31 173 GLY A C 1
ATOM 1308 O O . GLY A 1 173 ? -21.422 -9.912 24.014 1.00 90.31 173 GLY A O 1
ATOM 1309 N N . THR A 1 174 ? -20.818 -11.135 22.244 1.00 89.69 174 THR A N 1
ATOM 1310 C CA . THR A 1 174 ? -22.158 -11.679 21.950 1.00 89.69 174 THR A CA 1
ATOM 1311 C C . THR A 1 174 ? -22.434 -13.018 22.633 1.00 89.69 174 THR A C 1
ATOM 1313 O O . THR A 1 174 ? -23.434 -13.663 22.333 1.00 89.69 174 THR A O 1
ATOM 1316 N N . GLN A 1 175 ? -21.534 -13.468 23.516 1.00 85.56 175 GLN A N 1
ATOM 1317 C CA . GLN A 1 175 ? -21.550 -14.810 24.114 1.00 85.56 175 GLN A CA 1
ATOM 1318 C C . GLN A 1 175 ? -21.574 -15.964 23.091 1.00 85.56 175 GLN A C 1
ATOM 1320 O O . GLN A 1 175 ? -21.888 -17.100 23.445 1.00 85.56 175 GLN A O 1
ATOM 1325 N N . GLN A 1 176 ? -21.222 -15.703 21.828 1.00 86.25 176 GLN A N 1
ATOM 1326 C CA . GLN A 1 176 ? -21.059 -16.754 20.829 1.00 86.25 176 GLN A CA 1
ATOM 1327 C C . GLN A 1 176 ? -19.983 -17.747 21.284 1.00 86.25 176 GLN A C 1
ATOM 1329 O O . GLN A 1 176 ? -18.913 -17.357 21.752 1.00 86.25 176 GLN A O 1
ATOM 1334 N N . ARG A 1 177 ? -20.280 -19.043 21.144 1.00 86.69 177 ARG A N 1
ATOM 1335 C CA . ARG A 1 177 ? -19.364 -20.146 21.457 1.00 86.69 177 ARG A CA 1
ATOM 1336 C C . ARG A 1 177 ? -19.047 -20.912 20.171 1.00 86.69 177 ARG A C 1
ATOM 1338 O O . ARG A 1 177 ? -19.831 -21.785 19.808 1.00 86.69 177 ARG A O 1
ATOM 1345 N N . PRO A 1 178 ? -17.938 -20.585 19.477 1.00 84.94 178 PRO A N 1
ATOM 1346 C CA . PRO A 1 178 ? -17.528 -21.301 18.267 1.00 84.94 178 PRO A CA 1
ATOM 1347 C C . PRO A 1 178 ? -17.318 -22.797 18.527 1.00 84.94 178 PRO A C 1
ATOM 1349 O O . PRO A 1 178 ? -17.707 -23.627 17.714 1.00 84.94 178 PRO A O 1
ATOM 1352 N N . ASP A 1 179 ? -16.767 -23.126 19.699 1.00 89.38 179 ASP A N 1
ATOM 1353 C CA . ASP A 1 179 ? -16.733 -24.479 20.246 1.00 89.38 179 ASP A CA 1
ATOM 1354 C C . ASP A 1 179 ? -17.649 -24.553 21.478 1.00 89.38 179 ASP A C 1
ATOM 1356 O O . ASP A 1 179 ? -17.340 -24.040 22.563 1.00 89.38 179 ASP A O 1
ATOM 1360 N N . LEU A 1 180 ? -18.824 -25.155 21.285 1.00 89.81 180 LEU A N 1
ATOM 1361 C CA . LEU A 1 180 ? -19.878 -25.227 22.296 1.00 89.81 180 LEU A CA 1
ATOM 1362 C C . LEU A 1 180 ? -19.472 -26.074 23.513 1.00 89.81 180 LEU A C 1
ATOM 1364 O O . LEU A 1 180 ? -19.939 -25.804 24.622 1.00 89.81 180 LEU A O 1
ATOM 1368 N N . PHE A 1 181 ? -18.591 -27.062 23.322 1.00 92.56 181 PHE A N 1
ATOM 1369 C CA . PHE A 1 181 ? -18.226 -28.047 24.344 1.00 92.56 181 PHE A CA 1
ATOM 1370 C C . PHE A 1 181 ? -16.831 -27.835 24.940 1.00 92.56 181 PHE A C 1
ATOM 1372 O O . PHE A 1 181 ? -16.468 -28.536 25.885 1.00 92.56 181 PHE A O 1
ATOM 1379 N N . ALA A 1 182 ? -16.069 -26.848 24.459 1.00 90.62 182 ALA A N 1
ATOM 1380 C CA . ALA A 1 182 ? -14.798 -26.469 25.065 1.00 90.62 182 ALA A CA 1
ATOM 1381 C C . ALA A 1 182 ? -14.955 -26.185 26.572 1.00 90.62 182 ALA A C 1
ATOM 1383 O O . ALA A 1 182 ? -15.670 -25.264 26.979 1.00 90.62 182 ALA A O 1
ATOM 1384 N N . LEU A 1 183 ? -14.255 -26.964 27.403 1.00 91.31 183 LEU A N 1
ATOM 1385 C CA . LEU A 1 183 ? -14.185 -26.752 28.856 1.00 91.31 183 LEU A CA 1
ATOM 1386 C C . LEU A 1 183 ? -13.329 -25.528 29.211 1.00 91.31 183 LEU A C 1
ATOM 1388 O O . LEU A 1 183 ? -13.572 -24.869 30.219 1.00 91.31 183 LEU A O 1
ATOM 1392 N N . HIS A 1 184 ? -12.345 -25.211 28.367 1.00 89.62 184 HIS A N 1
ATOM 1393 C CA . HIS A 1 184 ? -11.486 -24.040 28.497 1.00 89.62 184 HIS A CA 1
ATOM 1394 C C . HIS A 1 184 ? -11.777 -23.055 27.359 1.00 89.62 184 HIS A C 1
ATOM 1396 O O . HIS A 1 184 ? -11.277 -23.205 26.247 1.00 89.62 184 HIS A O 1
ATOM 1402 N N . ILE A 1 185 ? -12.626 -22.062 27.631 1.00 87.12 185 ILE A N 1
ATOM 1403 C CA . ILE A 1 185 ? -12.994 -21.031 26.654 1.00 87.12 185 ILE A CA 1
ATOM 1404 C C . ILE A 1 185 ? -11.881 -19.983 26.598 1.00 87.12 185 ILE A C 1
ATOM 1406 O O . ILE A 1 185 ? -11.644 -19.274 27.576 1.00 87.12 185 ILE A O 1
ATOM 1410 N N . ILE A 1 186 ? -11.248 -19.843 25.436 1.00 85.44 186 ILE A N 1
ATOM 1411 C CA . ILE A 1 186 ? -10.281 -18.778 25.170 1.00 85.44 186 ILE A CA 1
ATOM 1412 C C . ILE A 1 186 ? -11.044 -17.598 24.567 1.00 85.44 186 ILE A C 1
ATOM 1414 O O . ILE A 1 186 ? -11.644 -17.723 23.501 1.00 85.44 186 ILE A O 1
ATOM 1418 N N . LYS A 1 187 ? -11.054 -16.460 25.265 1.00 84.62 187 LYS A N 1
ATOM 1419 C CA . LYS A 1 187 ? -11.619 -15.212 24.740 1.00 84.62 187 LYS A CA 1
ATOM 1420 C C . LYS A 1 187 ? -10.559 -14.457 23.952 1.00 84.62 187 LYS A C 1
ATOM 1422 O O . LYS A 1 187 ? -9.413 -14.376 24.387 1.00 84.62 187 LYS A O 1
ATOM 1427 N N . GLU A 1 188 ? -10.956 -13.878 22.827 1.00 86.56 188 GLU A N 1
ATOM 1428 C CA . GLU A 1 188 ? -10.089 -12.962 22.095 1.00 86.56 188 GLU A CA 1
ATOM 1429 C C . GLU A 1 188 ? -9.886 -11.680 22.907 1.00 86.56 188 GLU A C 1
ATOM 1431 O O . GLU A 1 188 ? -10.837 -11.110 23.447 1.00 86.56 188 GLU A O 1
ATOM 1436 N N . GLU A 1 189 ? -8.640 -11.219 22.997 1.00 88.50 189 GLU A N 1
ATOM 1437 C CA . GLU A 1 189 ? -8.362 -9.934 23.630 1.00 88.50 189 GLU A CA 1
ATOM 1438 C C . GLU A 1 189 ? -8.915 -8.793 22.761 1.00 88.50 189 GLU A C 1
ATOM 1440 O O . GLU A 1 189 ? -8.746 -8.819 21.536 1.00 88.50 189 GLU A O 1
ATOM 1445 N N . PRO A 1 190 ? -9.557 -7.768 23.342 1.00 90.94 190 PRO A N 1
ATOM 1446 C CA . PRO A 1 190 ? -10.042 -6.629 22.573 1.00 90.94 190 PRO A CA 1
ATOM 1447 C C . PRO A 1 190 ? -8.927 -5.891 21.813 1.00 90.94 190 PRO A C 1
ATOM 1449 O O . PRO A 1 190 ? -7.737 -6.081 22.063 1.00 90.94 190 PRO A O 1
ATOM 1452 N N . LEU A 1 191 ? -9.313 -5.044 20.855 1.00 91.75 191 LEU A N 1
ATOM 1453 C CA . LEU A 1 191 ? -8.365 -4.222 20.084 1.00 91.75 191 LEU A CA 1
ATOM 1454 C C . LEU A 1 191 ? -7.909 -2.955 20.827 1.00 91.75 191 LEU A C 1
ATOM 1456 O O . LEU A 1 191 ? -6.916 -2.349 20.436 1.00 91.75 191 LEU A O 1
ATOM 1460 N N . TYR A 1 192 ? -8.647 -2.535 21.855 1.00 92.75 192 TYR A N 1
ATOM 1461 C CA . TYR A 1 192 ? -8.316 -1.365 22.665 1.00 92.75 192 TYR A CA 1
ATOM 1462 C C . TYR A 1 192 ? -7.395 -1.735 23.830 1.00 92.75 192 TYR A C 1
ATOM 1464 O O . TYR A 1 192 ? -7.475 -2.832 24.378 1.00 92.75 192 TYR A O 1
ATOM 1472 N N . GLU A 1 193 ? -6.571 -0.781 24.251 1.00 91.25 193 GLU A N 1
ATOM 1473 C CA . GLU A 1 193 ? -5.634 -0.927 25.375 1.00 91.25 193 GLU A CA 1
ATOM 1474 C C . GLU A 1 193 ? -6.199 -0.329 26.670 1.00 91.25 193 GLU A C 1
ATOM 1476 O O . GLU A 1 193 ? -5.860 -0.751 27.774 1.00 91.25 193 GLU A O 1
ATOM 1481 N N . ALA A 1 194 ? -7.119 0.628 26.537 1.00 91.19 194 ALA A N 1
ATOM 1482 C CA . ALA A 1 194 ? -7.722 1.339 27.653 1.00 91.19 194 ALA A CA 1
ATOM 1483 C C . ALA A 1 194 ? -9.235 1.456 27.490 1.00 91.19 194 ALA A C 1
ATOM 1485 O O . ALA A 1 194 ? -9.749 1.547 26.375 1.00 91.19 194 ALA A O 1
ATOM 1486 N N . VAL A 1 195 ? -9.945 1.516 28.617 1.00 93.88 195 VAL A N 1
ATOM 1487 C CA . VAL A 1 195 ? -11.380 1.810 28.648 1.00 93.88 195 VAL A CA 1
ATOM 1488 C C . VAL A 1 195 ? -11.621 2.996 29.561 1.00 93.88 195 VAL A C 1
ATOM 1490 O O . VAL A 1 195 ? -11.189 2.987 30.716 1.00 93.88 195 VAL A O 1
ATOM 1493 N N . VAL A 1 196 ? -12.328 4.002 29.055 1.00 92.50 196 VAL A N 1
ATOM 1494 C CA . VAL A 1 196 ? -12.769 5.148 29.840 1.00 92.50 196 VAL A CA 1
ATOM 1495 C C . VAL A 1 196 ? -14.285 5.193 29.856 1.00 92.50 196 VAL A C 1
ATOM 1497 O O . VAL A 1 196 ? -14.936 5.312 28.820 1.00 92.50 196 VAL A O 1
ATOM 1500 N N . GLU A 1 197 ? -14.835 5.103 31.060 1.00 92.44 197 GLU A N 1
ATOM 1501 C CA . GLU A 1 197 ? -16.268 5.206 31.276 1.00 92.44 197 GLU A CA 1
ATOM 1502 C C . GLU A 1 197 ? -16.718 6.663 31.377 1.00 92.44 197 GLU A C 1
ATOM 1504 O O . GLU A 1 197 ? -16.073 7.485 32.041 1.00 92.44 197 GLU A O 1
ATOM 1509 N N . VAL A 1 198 ? -17.845 6.961 30.739 1.00 93.25 198 VAL A N 1
ATOM 1510 C CA . VAL A 1 198 ? -18.481 8.279 30.712 1.00 93.25 198 VAL A CA 1
ATOM 1511 C C . VAL A 1 198 ? -19.896 8.201 31.293 1.00 93.25 198 VAL A C 1
ATOM 1513 O O . VAL A 1 198 ? -20.601 7.201 31.168 1.00 93.25 198 VAL A O 1
ATOM 1516 N N . GLU A 1 199 ? -20.264 9.213 32.076 1.00 93.44 199 GLU A N 1
ATOM 1517 C CA . GLU A 1 199 ? -21.544 9.263 32.780 1.00 93.44 199 GLU A CA 1
ATOM 1518 C C . GLU A 1 199 ? -22.599 9.941 31.904 1.00 93.44 199 GLU A C 1
ATOM 1520 O O . GLU A 1 199 ? -22.822 11.147 31.977 1.00 93.44 199 GLU A O 1
ATOM 1525 N N . GLU A 1 200 ? -23.231 9.134 31.061 1.00 94.69 200 GLU A N 1
ATOM 1526 C CA . GLU A 1 200 ? -24.375 9.494 30.229 1.00 94.69 200 GLU A CA 1
ATOM 1527 C C . GLU A 1 200 ? -25.327 8.298 30.097 1.00 94.69 200 GLU A C 1
ATOM 1529 O O . GLU A 1 200 ? -24.989 7.167 30.447 1.00 94.69 200 GLU A O 1
ATOM 1534 N N . ARG A 1 201 ? -26.547 8.520 29.605 1.00 96.94 201 ARG A N 1
ATOM 1535 C CA . ARG A 1 201 ? -27.486 7.437 29.304 1.00 96.94 201 ARG A CA 1
ATOM 1536 C C . ARG A 1 201 ? -28.541 7.894 28.304 1.00 96.94 201 ARG A C 1
ATOM 1538 O O . ARG A 1 201 ? -29.184 8.922 28.512 1.00 96.94 201 ARG A O 1
ATOM 1545 N N . THR A 1 202 ? -28.782 7.057 27.302 1.00 97.69 202 THR A N 1
ATOM 1546 C CA . THR A 1 202 ? -29.875 7.190 26.333 1.00 97.69 202 THR A CA 1
ATOM 1547 C C . THR A 1 202 ? -30.671 5.885 26.308 1.00 97.69 202 THR A C 1
ATOM 1549 O O . THR A 1 202 ? -30.078 4.809 26.404 1.00 97.69 202 THR A O 1
ATOM 1552 N N . ASP A 1 203 ? -32.000 5.967 26.247 1.00 97.31 203 ASP A N 1
ATOM 1553 C CA . ASP A 1 203 ? -32.874 4.795 26.143 1.00 97.31 203 ASP A CA 1
ATOM 1554 C C . ASP A 1 203 ? -32.961 4.250 24.700 1.00 97.31 203 ASP A C 1
ATOM 1556 O O . ASP A 1 203 ? -32.409 4.821 23.757 1.00 97.31 203 ASP A O 1
ATOM 1560 N N . ALA A 1 204 ? -33.669 3.131 24.512 1.00 97.44 204 ALA A N 1
ATOM 1561 C CA . ALA A 1 204 ? -33.830 2.492 23.202 1.00 97.44 204 ALA A CA 1
ATOM 1562 C C . ALA A 1 204 ? -34.650 3.319 22.189 1.00 97.44 204 ALA A C 1
ATOM 1564 O O . ALA A 1 204 ? -34.574 3.057 20.992 1.00 97.44 204 ALA A O 1
ATOM 1565 N N . ASN A 1 205 ? -35.417 4.310 22.655 1.00 98.00 205 ASN A N 1
ATOM 1566 C CA . ASN A 1 205 ? -36.186 5.227 21.813 1.00 98.00 205 ASN A CA 1
ATOM 1567 C C . ASN A 1 205 ? -35.393 6.501 21.470 1.00 98.00 205 ASN A C 1
ATOM 1569 O O . ASN A 1 205 ? -35.899 7.366 20.758 1.00 98.00 205 ASN A O 1
ATOM 1573 N N . GLY A 1 206 ? -34.159 6.630 21.968 1.00 96.75 206 GLY A N 1
ATOM 1574 C CA . GLY A 1 206 ? -33.317 7.805 21.771 1.00 96.75 206 GLY A CA 1
ATOM 1575 C C . GLY A 1 206 ? -33.529 8.918 22.803 1.00 96.75 206 GLY A C 1
ATOM 1576 O O . GLY A 1 206 ? -32.930 9.983 22.655 1.00 96.75 206 GLY A O 1
ATOM 1577 N N . HIS A 1 207 ? -34.331 8.712 23.854 1.00 97.81 207 HIS A N 1
ATOM 1578 C CA . HIS A 1 207 ? -34.489 9.710 24.912 1.00 97.81 207 HIS A CA 1
ATOM 1579 C C . HIS A 1 207 ? -33.268 9.736 25.828 1.00 97.81 207 HIS A C 1
ATOM 1581 O O . HIS A 1 207 ? -32.818 8.707 26.338 1.00 97.81 207 HIS A O 1
ATOM 1587 N N . VAL A 1 208 ? -32.753 10.936 26.085 1.00 97.38 208 VAL A N 1
ATOM 1588 C CA . VAL A 1 208 ? -31.636 11.152 27.008 1.00 97.38 208 VAL A CA 1
ATOM 1589 C C . VAL A 1 208 ? -32.142 11.047 28.447 1.00 97.38 208 VAL A C 1
ATOM 1591 O O . VAL A 1 208 ? -32.882 11.908 28.916 1.00 97.38 208 VAL A O 1
ATOM 1594 N N . LEU A 1 209 ? -31.719 10.000 29.157 1.00 96.94 209 LEU A N 1
ATOM 1595 C CA . LEU A 1 209 ? -32.003 9.796 30.582 1.00 96.94 209 LEU A CA 1
ATOM 1596 C C . LEU A 1 209 ? -30.964 10.491 31.468 1.00 96.94 209 LEU A C 1
ATOM 1598 O O . LEU A 1 209 ? -31.268 10.960 32.561 1.00 96.94 209 LEU A O 1
ATOM 1602 N N . THR A 1 210 ? -29.714 10.544 31.008 1.00 95.94 210 THR A N 1
ATOM 1603 C CA . THR A 1 210 ? -28.623 11.253 31.680 1.00 95.94 210 THR A CA 1
ATOM 1604 C C . THR A 1 210 ? -27.781 11.951 30.615 1.00 95.94 210 THR A C 1
ATOM 1606 O O . THR A 1 210 ? -27.175 11.268 29.787 1.00 95.94 210 THR A O 1
ATOM 1609 N N . PRO A 1 211 ? -27.757 13.293 30.575 1.00 94.69 211 PRO A N 1
ATOM 1610 C CA . PRO A 1 211 ? -27.013 14.017 29.555 1.00 94.69 211 PRO A CA 1
ATOM 1611 C C . PRO A 1 211 ? -25.506 13.889 29.779 1.00 94.69 211 PRO A C 1
ATOM 1613 O O . PRO A 1 211 ? -25.032 13.933 30.914 1.00 94.69 211 PRO A O 1
ATOM 1616 N N . LEU A 1 212 ? -24.748 13.803 28.685 1.00 91.38 212 LEU A N 1
ATOM 1617 C CA . LEU A 1 212 ? -23.293 13.886 28.742 1.00 91.38 212 LEU A CA 1
ATOM 1618 C C . LEU A 1 212 ? -22.880 15.279 29.239 1.00 91.38 212 LEU A C 1
ATOM 1620 O O . LEU A 1 212 ? -23.181 16.296 28.612 1.00 91.38 212 LEU A O 1
ATOM 1624 N N . SER A 1 213 ? -22.166 15.327 30.361 1.00 86.19 213 SER A N 1
ATOM 1625 C CA . SER A 1 213 ? -21.656 16.584 30.910 1.00 86.19 213 SER A CA 1
ATOM 1626 C C . SER A 1 213 ? -20.483 17.106 30.080 1.00 86.19 213 SER A C 1
ATOM 1628 O O . SER A 1 213 ? -19.420 16.496 30.043 1.00 86.19 213 SER A O 1
ATOM 1630 N N . GLN A 1 214 ? -20.618 18.281 29.461 1.00 79.44 214 GLN A N 1
ATOM 1631 C CA . GLN A 1 214 ? -19.497 18.909 28.743 1.00 79.44 214 GLN A CA 1
ATOM 1632 C C . GLN A 1 214 ? -18.312 19.232 29.666 1.00 79.44 214 GLN A C 1
ATOM 1634 O O . GLN A 1 214 ? -17.160 19.218 29.232 1.00 79.44 214 GLN A O 1
ATOM 1639 N N . ASN A 1 215 ? -18.578 19.448 30.957 1.00 79.00 215 ASN A N 1
ATOM 1640 C CA . ASN A 1 215 ? -17.548 19.742 31.951 1.00 79.00 215 ASN A CA 1
ATOM 1641 C C . ASN A 1 215 ? -16.639 18.536 32.245 1.00 79.00 215 ASN A C 1
ATOM 1643 O O . ASN A 1 215 ? -15.548 18.729 32.773 1.00 79.00 215 ASN A O 1
ATOM 1647 N N . SER A 1 216 ? -17.047 17.307 31.900 1.00 78.25 216 SER A N 1
ATOM 1648 C CA . SER A 1 216 ? -16.231 16.100 32.108 1.00 78.25 216 SER A CA 1
ATOM 1649 C C . SER A 1 216 ? -15.286 15.790 30.937 1.00 78.25 216 SER A C 1
ATOM 1651 O O . SER A 1 216 ? -14.379 14.966 31.080 1.00 78.25 216 SER A O 1
ATOM 1653 N N . LEU A 1 217 ? -15.437 16.474 29.793 1.00 81.75 217 LEU A N 1
ATOM 1654 C CA . LEU A 1 217 ? -14.620 16.254 28.594 1.00 81.75 217 LEU A CA 1
ATOM 1655 C C . LEU A 1 217 ? -13.118 16.526 28.806 1.00 81.75 217 LEU A C 1
ATOM 1657 O O . LEU A 1 217 ? -12.309 15.717 28.345 1.00 81.75 217 LEU A O 1
ATOM 1661 N N . PRO A 1 218 ? -12.686 17.594 29.510 1.00 85.12 218 PRO A N 1
ATOM 1662 C CA . PRO A 1 218 ? -11.262 17.818 29.762 1.00 85.12 218 PRO A CA 1
ATOM 1663 C C . PRO A 1 218 ? -10.617 16.681 30.562 1.00 85.12 218 PRO A C 1
ATOM 1665 O O . PRO A 1 218 ? -9.489 16.275 30.273 1.00 85.12 218 PRO A O 1
ATOM 1668 N N . ASP A 1 219 ? -11.335 16.127 31.538 1.00 84.19 219 ASP A N 1
ATOM 1669 C CA . ASP A 1 219 ? -10.837 15.020 32.353 1.00 84.19 219 ASP A CA 1
ATOM 1670 C C . ASP A 1 219 ? -10.869 13.688 31.598 1.00 84.19 219 ASP A C 1
ATOM 1672 O O . ASP A 1 219 ? -9.957 12.877 31.759 1.00 84.19 219 ASP A O 1
ATOM 1676 N N . LEU A 1 220 ? -11.844 13.485 30.707 1.00 84.88 220 LEU A N 1
ATOM 1677 C CA . LEU A 1 220 ? -11.856 12.373 29.753 1.00 84.88 220 LEU A CA 1
ATOM 1678 C C . LEU A 1 220 ? -10.600 12.391 28.869 1.00 84.88 220 LEU A C 1
ATOM 1680 O O . LEU A 1 220 ? -9.906 11.382 28.763 1.00 84.88 220 LEU A O 1
ATOM 1684 N N . VAL A 1 221 ? -10.245 13.551 28.308 1.00 86.75 221 VAL A N 1
ATOM 1685 C CA . VAL A 1 221 ? -9.021 13.707 27.504 1.00 86.75 221 VAL A CA 1
ATOM 1686 C C . VAL A 1 221 ? -7.767 13.412 28.331 1.00 86.75 221 VAL A C 1
ATOM 1688 O O . VAL A 1 221 ? -6.862 12.737 27.837 1.00 86.75 221 VAL A O 1
ATOM 1691 N N . LYS A 1 222 ? -7.696 13.871 29.590 1.00 87.50 222 LYS A N 1
ATOM 1692 C CA . LYS A 1 222 ? -6.574 13.539 30.489 1.00 87.50 222 LYS A CA 1
ATOM 1693 C C . LYS A 1 222 ? -6.474 12.035 30.740 1.00 87.50 222 LYS A C 1
ATOM 1695 O O . LYS A 1 222 ? -5.379 11.495 30.640 1.00 87.50 222 LYS A O 1
ATOM 1700 N N . LYS A 1 223 ? -7.595 11.359 31.021 1.00 84.75 223 LYS A N 1
ATOM 1701 C CA . LYS A 1 223 ? -7.638 9.903 31.244 1.00 84.75 223 LYS A CA 1
ATOM 1702 C C . LYS A 1 223 ? -7.152 9.129 30.022 1.00 84.75 223 LYS A C 1
ATOM 1704 O O . LYS A 1 223 ? -6.341 8.228 30.172 1.00 84.75 223 LYS A O 1
ATOM 1709 N N . ILE A 1 224 ? -7.587 9.522 28.823 1.00 86.06 224 ILE A N 1
ATOM 1710 C CA . ILE A 1 224 ? -7.139 8.899 27.567 1.00 86.06 224 ILE A CA 1
ATOM 1711 C C . ILE A 1 224 ? -5.631 9.099 27.371 1.00 86.06 224 ILE A C 1
ATOM 1713 O O . ILE A 1 224 ? -4.930 8.154 27.033 1.00 86.06 224 ILE A O 1
ATOM 1717 N N . LYS A 1 225 ? -5.111 10.309 27.620 1.00 85.56 225 LYS A N 1
ATOM 1718 C CA . LYS A 1 225 ? -3.668 10.590 27.515 1.00 85.56 225 LYS A CA 1
ATOM 1719 C C . LYS A 1 225 ? -2.827 9.839 28.549 1.00 85.56 225 LYS A C 1
ATOM 1721 O O . LYS A 1 225 ? -1.691 9.510 28.243 1.00 85.56 225 LYS A O 1
ATOM 1726 N N . ALA A 1 226 ? -3.357 9.618 29.751 1.00 82.25 226 ALA A N 1
ATOM 1727 C CA . ALA A 1 226 ? -2.672 8.901 30.826 1.00 82.25 226 ALA A CA 1
ATOM 1728 C C . ALA A 1 226 ? -2.691 7.376 30.647 1.00 82.25 226 ALA A C 1
ATOM 1730 O O . ALA A 1 226 ? -1.895 6.684 31.270 1.00 82.25 226 ALA A O 1
ATOM 1731 N N . ALA A 1 227 ? -3.603 6.858 29.825 1.00 71.94 227 ALA A N 1
ATOM 1732 C CA . ALA A 1 227 ? -3.700 5.439 29.508 1.00 71.94 227 ALA A CA 1
ATOM 1733 C C . ALA A 1 227 ? -2.846 5.030 28.288 1.00 71.94 227 ALA A C 1
ATOM 1735 O O . ALA A 1 227 ? -3.041 3.938 27.760 1.00 71.94 227 ALA A O 1
ATOM 1736 N N . ARG A 1 228 ? -1.952 5.921 27.837 1.00 61.12 228 ARG A N 1
ATOM 1737 C CA . ARG A 1 228 ? -0.990 5.720 26.749 1.00 61.12 228 ARG A CA 1
ATOM 1738 C C . ARG A 1 228 ? 0.404 5.439 27.299 1.00 61.12 228 ARG A C 1
ATOM 1740 O O . ARG A 1 228 ? 0.746 6.051 28.334 1.00 61.12 228 ARG A O 1
#